Protein AF-A0A1T4KLQ3-F1 (afdb_monomer)

Mean predicted aligned error: 10.33 Å

Radius of gyration: 18.9 Å; Cα contacts (8 Å, |Δi|>4): 228; chains: 1; bounding box: 47×33×60 Å

Foldseek 3Di:
DPPDDDDDDDDPFAEDEDEFEPAVTFAVHDLCQQPLQVQLPDHPVVLLVQLVVQCVVVVHDSLVSSVVSSQVSCVPRHAPFLVVLLVSLLRTDTPPPSQVVVVVVQVVVVVVRYHYAYEYEYQDDPSSPVNPPHPPRYHYDHCCVQFVQPFPDDPRGGDDTDTDGHDDPVVVVVPPPPD

pLDDT: mean 75.33, std 20.12, range [30.67, 96.38]

Secondary structure (DSSP, 8-state):
----------SSS-EEEEEE--TTTTSSS-GGGTTHHHHTT--HHHHHHHHHHHHHHTT--HHHHHHHHHHHHHTTTS--SHHHHHHHHTTPPPPTTHHHHHHHHHHHHHTTT-EEEEEEEESS-HHHHTTS---TT-EEEEHHHHEEEEEEEETTEEEEEEEEE-S-HHHHTTTS---

Organism: NCBI:txid225004

Nearest PDB structures (foldseek):
  4o8k-assembly1_A  TM=2.950E-01  e=1.118E+00  Burkholderia thailandensis E264
  3hdc-assembly1_A-2  TM=3.014E-01  e=3.429E+00  Geobacter metallireducens GS-15
  4oxk-assembly1_B  TM=1.952E-01  e=3.210E+00  Mycobacterium tuberculosis

Solvent-accessible surface area (backbone atoms only — not comparable to full-atom values): 10559 Å² total; per-residue (Å²): 133,86,80,82,76,86,82,83,79,92,58,102,46,59,74,47,80,47,79,35,57,41,63,65,66,45,18,77,50,52,73,54,66,55,52,54,41,53,61,49,74,37,56,64,64,64,48,50,52,53,20,50,47,52,8,65,81,64,79,42,57,60,66,59,25,38,55,49,43,55,55,61,52,16,63,99,64,43,79,75,37,70,65,50,38,26,61,44,17,60,62,59,62,61,42,92,65,53,81,56,42,63,58,55,51,40,56,58,28,51,81,69,59,35,44,70,44,49,32,40,51,32,77,53,60,55,48,29,62,69,47,48,92,63,65,97,74,57,50,74,46,29,44,51,71,36,30,42,65,51,54,48,63,58,97,79,38,69,75,46,78,43,82,42,80,55,86,57,78,73,58,57,79,68,62,64,80,90,123

Structure (mmCIF, N/CA/C/O backbone):
data_AF-A0A1T4KLQ3-F1
#
_entry.id   AF-A0A1T4KLQ3-F1
#
loop_
_atom_site.group_PDB
_atom_site.id
_atom_site.type_symbol
_atom_site.label_atom_id
_atom_site.label_alt_id
_atom_site.label_comp_id
_atom_site.label_asym_id
_atom_site.label_entity_id
_atom_site.label_seq_id
_atom_site.pdbx_PDB_ins_code
_atom_site.Cartn_x
_atom_site.Cartn_y
_atom_site.Cartn_z
_atom_site.occupancy
_atom_site.B_iso_or_equiv
_atom_site.auth_seq_id
_atom_site.auth_comp_id
_atom_site.auth_asym_id
_atom_site.auth_atom_id
_atom_site.pdbx_PDB_model_num
ATOM 1 N N . MET A 1 1 ? 11.813 -5.742 36.874 1.00 45.12 1 MET A N 1
ATOM 2 C CA . MET A 1 1 ? 11.607 -4.277 36.803 1.00 45.12 1 MET A CA 1
ATOM 3 C C . MET A 1 1 ? 10.288 -4.008 36.093 1.00 45.12 1 MET A C 1
ATOM 5 O O . MET A 1 1 ? 10.202 -4.263 34.899 1.00 45.12 1 MET A O 1
ATOM 9 N N . ASN A 1 2 ? 9.263 -3.543 36.813 1.00 55.28 2 ASN A N 1
ATOM 10 C CA . ASN A 1 2 ? 8.016 -3.085 36.197 1.00 55.28 2 ASN A CA 1
ATOM 11 C C . ASN A 1 2 ? 8.293 -1.750 35.507 1.00 55.28 2 ASN A C 1
ATOM 13 O O . ASN A 1 2 ? 8.446 -0.732 36.177 1.00 55.28 2 ASN A O 1
ATOM 17 N N . LYS A 1 3 ? 8.398 -1.749 34.174 1.00 63.69 3 LYS A N 1
ATOM 18 C CA . LYS A 1 3 ? 8.378 -0.498 33.413 1.00 63.69 3 LYS A CA 1
ATOM 19 C C . LYS A 1 3 ? 7.004 0.136 33.625 1.00 63.69 3 LYS A C 1
ATOM 21 O O . LYS A 1 3 ? 5.997 -0.394 33.167 1.00 63.69 3 LYS A O 1
ATOM 26 N N . GLN A 1 4 ? 6.968 1.233 34.371 1.00 65.19 4 GLN A N 1
ATOM 27 C CA . GLN A 1 4 ? 5.769 2.041 34.545 1.00 65.19 4 GLN A CA 1
ATOM 28 C C . GLN A 1 4 ? 5.555 2.807 33.235 1.00 65.19 4 GLN A C 1
ATOM 30 O O . GLN A 1 4 ? 6.378 3.637 32.853 1.00 65.19 4 GLN A O 1
ATOM 35 N N . TYR A 1 5 ? 4.505 2.459 32.494 1.00 76.62 5 TYR A N 1
ATOM 36 C CA . TYR A 1 5 ? 4.150 3.152 31.259 1.00 76.62 5 TYR A CA 1
ATOM 37 C C . TYR A 1 5 ? 3.232 4.325 31.596 1.00 76.62 5 TYR A C 1
ATOM 39 O O . TYR A 1 5 ? 2.145 4.122 32.136 1.00 76.62 5 TYR A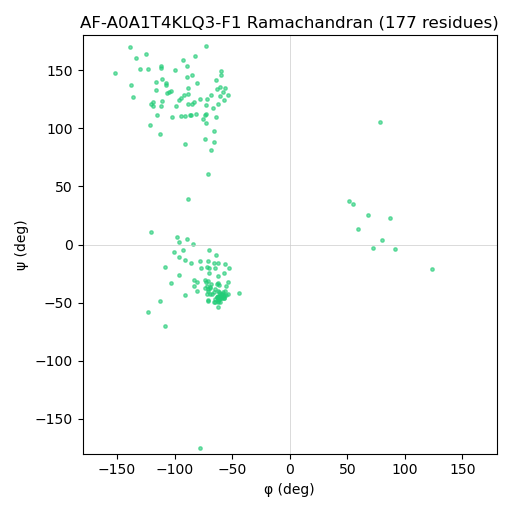 O 1
ATOM 47 N N . GLU A 1 6 ? 3.648 5.542 31.253 1.00 77.88 6 GLU A N 1
ATOM 48 C CA . GLU A 1 6 ? 2.766 6.707 31.271 1.00 77.88 6 GLU A CA 1
ATOM 49 C C . GLU A 1 6 ? 1.785 6.595 30.095 1.00 77.88 6 GLU A C 1
ATOM 51 O O . GLU A 1 6 ? 2.181 6.629 28.925 1.00 77.88 6 GLU A O 1
ATOM 56 N N . ARG A 1 7 ? 0.497 6.396 30.393 1.00 71.19 7 ARG A N 1
ATOM 57 C CA . ARG A 1 7 ? -0.542 6.317 29.363 1.00 71.19 7 ARG A CA 1
ATOM 58 C C . ARG A 1 7 ? -1.010 7.717 28.996 1.00 71.19 7 ARG A C 1
ATOM 60 O O . ARG A 1 7 ? -1.522 8.440 29.842 1.00 71.19 7 ARG A O 1
ATOM 67 N N . LYS A 1 8 ? -0.872 8.071 27.721 1.00 71.69 8 LYS A N 1
ATOM 68 C CA . LYS A 1 8 ? -1.456 9.294 27.163 1.00 71.69 8 LYS A CA 1
ATOM 69 C C . LYS A 1 8 ? -2.906 9.043 26.759 1.00 71.69 8 LYS A C 1
ATOM 71 O O . LYS A 1 8 ? -3.236 7.949 26.302 1.00 71.69 8 LYS A O 1
ATOM 76 N N . VAL A 1 9 ? -3.745 10.061 26.915 1.00 70.06 9 VAL A N 1
ATOM 77 C CA . VAL A 1 9 ? -5.160 10.041 26.531 1.00 70.06 9 VAL A CA 1
ATOM 78 C C . VAL A 1 9 ? -5.331 10.983 25.344 1.00 70.06 9 VAL A C 1
ATOM 80 O O . VAL A 1 9 ? -4.924 12.138 25.429 1.00 70.06 9 VAL A O 1
ATOM 83 N N . LYS A 1 10 ? -5.865 10.470 24.230 1.00 70.38 10 LYS A N 1
ATOM 84 C CA . LYS A 1 10 ? -6.177 11.268 23.033 1.00 70.38 10 LYS A CA 1
ATOM 85 C C . LYS A 1 10 ? -7.608 11.805 23.087 1.00 70.38 10 LYS A C 1
ATOM 87 O O . LYS A 1 10 ? -7.828 12.970 22.807 1.00 70.38 10 LYS A O 1
ATOM 92 N N . GLU A 1 11 ? -8.546 10.952 23.493 1.00 79.31 11 GLU A N 1
ATOM 93 C CA . GLU A 1 11 ? -9.984 11.218 23.506 1.00 79.31 11 GLU A CA 1
ATOM 94 C C . GLU A 1 11 ? -10.640 10.675 24.777 1.00 79.31 11 GLU A C 1
ATOM 96 O O . GLU A 1 11 ? -10.057 9.869 25.505 1.00 79.31 11 GLU A O 1
ATOM 101 N N . ASN A 1 12 ? -11.903 11.044 25.000 1.00 85.69 12 ASN A N 1
ATOM 102 C CA . ASN A 1 12 ? -12.710 10.560 26.129 1.00 85.69 12 ASN A CA 1
ATOM 103 C C . ASN A 1 12 ? -13.110 9.072 26.025 1.00 85.69 12 ASN A C 1
ATOM 105 O O . ASN A 1 12 ? -13.736 8.536 26.939 1.00 85.69 12 ASN A O 1
ATOM 109 N N . LYS A 1 13 ? -12.779 8.401 24.914 1.00 87.31 13 LYS A N 1
ATOM 110 C CA . LYS A 1 13 ? -13.030 6.975 24.668 1.00 87.31 13 LYS A CA 1
ATOM 111 C C . LYS A 1 13 ? -11.719 6.247 24.356 1.00 87.31 13 LYS A C 1
ATOM 113 O O . LYS A 1 13 ? -10.814 6.863 23.790 1.00 87.31 13 LYS A O 1
ATOM 118 N N . PRO A 1 14 ? -11.606 4.941 24.668 1.00 90.12 14 PRO A N 1
ATOM 119 C CA . PRO A 1 14 ? -10.465 4.142 24.239 1.00 90.12 14 PRO A CA 1
ATOM 120 C C . PRO A 1 14 ? -10.295 4.191 22.717 1.00 90.12 14 PRO A C 1
ATOM 122 O O . PRO A 1 14 ? -11.267 4.024 21.980 1.00 90.12 14 PRO A O 1
ATOM 125 N N . VAL A 1 15 ? -9.056 4.386 22.267 1.00 87.81 15 VAL A N 1
ATOM 126 C CA . VAL A 1 15 ? -8.681 4.378 20.849 1.00 87.81 15 VAL A CA 1
ATOM 127 C C . VAL A 1 15 ? -7.921 3.092 20.548 1.00 87.81 15 VAL A C 1
ATOM 129 O O . VAL A 1 15 ? -6.980 2.742 21.267 1.00 87.81 15 VAL A O 1
ATOM 132 N N . VAL A 1 16 ? -8.318 2.394 19.489 1.00 88.62 16 VAL A N 1
ATOM 133 C CA . VAL A 1 16 ? -7.643 1.202 18.973 1.00 88.62 16 VAL A CA 1
ATOM 134 C C . VAL A 1 16 ? -7.187 1.482 17.547 1.00 88.62 16 VAL A C 1
ATOM 136 O O . VAL A 1 16 ? -7.997 1.737 16.660 1.00 88.62 16 VAL A O 1
ATOM 139 N N . ALA A 1 17 ? -5.875 1.415 17.338 1.00 87.31 17 ALA A N 1
ATOM 140 C CA . ALA A 1 17 ? -5.267 1.479 16.019 1.00 87.31 17 ALA A CA 1
ATOM 141 C C . ALA A 1 17 ? -5.177 0.070 15.421 1.00 87.31 17 ALA A C 1
ATOM 143 O O . ALA A 1 17 ? -4.657 -0.842 16.071 1.00 87.31 17 ALA A O 1
ATOM 144 N N . ILE A 1 18 ? -5.645 -0.101 14.186 1.00 86.88 18 ILE A N 1
ATOM 145 C CA . ILE A 1 18 ? -5.435 -1.315 13.397 1.00 86.88 18 ILE A CA 1
ATOM 146 C C . ILE A 1 18 ? -4.512 -0.972 12.234 1.00 86.88 18 ILE A C 1
ATOM 148 O O . ILE A 1 18 ? -4.837 -0.126 11.401 1.00 86.88 18 ILE A O 1
ATOM 152 N N . CYS A 1 19 ? -3.364 -1.639 12.195 1.00 86.62 19 CYS A N 1
ATOM 153 C CA . CYS A 1 19 ? -2.348 -1.443 11.173 1.00 86.62 19 CYS A CA 1
ATOM 154 C C . CYS A 1 19 ? -2.371 -2.608 10.180 1.00 86.62 19 CYS A C 1
ATOM 156 O O . CYS A 1 19 ? -2.348 -3.766 10.596 1.00 86.62 19 CYS A O 1
ATOM 158 N N . TYR A 1 20 ? -2.383 -2.290 8.890 1.00 87.25 20 TYR A N 1
ATOM 159 C CA . TYR A 1 20 ? -2.416 -3.237 7.781 1.00 87.25 20 TYR A CA 1
ATOM 160 C C . TYR A 1 20 ? -1.142 -3.111 6.957 1.00 87.25 20 TYR A C 1
ATOM 162 O O . TYR A 1 20 ? -0.707 -1.996 6.682 1.00 87.25 20 TYR A O 1
ATOM 170 N N . ASP A 1 21 ? -0.591 -4.235 6.517 1.00 88.69 21 ASP A N 1
ATOM 171 C CA . ASP A 1 21 ? 0.226 -4.237 5.304 1.00 88.69 21 ASP A CA 1
ATOM 172 C C . ASP A 1 21 ? -0.683 -4.064 4.069 1.00 88.69 21 ASP A C 1
ATOM 174 O O . ASP A 1 21 ? -1.912 -4.071 4.190 1.00 88.69 21 ASP A O 1
ATOM 178 N N . PHE A 1 22 ? -0.104 -3.857 2.889 1.00 87.00 22 PHE A N 1
ATOM 179 C CA . PHE A 1 22 ? -0.847 -3.612 1.659 1.00 87.00 22 PHE A CA 1
ATOM 180 C C . PHE A 1 22 ? -0.791 -4.796 0.694 1.00 87.00 22 PHE A C 1
ATOM 182 O O . PHE A 1 22 ? -1.798 -5.490 0.521 1.00 87.00 22 PHE A O 1
ATOM 189 N N . ASP A 1 23 ? 0.378 -5.038 0.102 1.00 87.94 23 ASP A N 1
ATOM 190 C CA . ASP A 1 23 ? 0.565 -6.096 -0.887 1.00 87.94 23 ASP A CA 1
ATOM 191 C C . ASP A 1 23 ? 0.306 -7.463 -0.243 1.00 87.94 23 ASP A C 1
ATOM 193 O O . ASP A 1 23 ? 0.749 -7.732 0.874 1.00 87.94 23 ASP A O 1
ATOM 197 N N . LYS A 1 24 ? -0.471 -8.322 -0.914 1.00 89.06 24 LYS A N 1
ATOM 198 C CA . LYS A 1 24 ? -0.852 -9.663 -0.416 1.00 89.06 24 LYS A CA 1
ATOM 199 C C . LYS A 1 24 ? -1.613 -9.654 0.923 1.00 89.06 24 LYS A C 1
ATOM 201 O O . LYS A 1 24 ? -1.797 -10.706 1.533 1.00 89.06 24 LYS A O 1
ATOM 206 N N . THR A 1 25 ? -2.092 -8.486 1.364 1.00 91.31 25 THR A N 1
ATOM 207 C CA . THR A 1 25 ? -2.901 -8.301 2.580 1.00 91.31 25 THR A CA 1
ATOM 208 C C . THR A 1 25 ? -4.237 -7.641 2.259 1.00 91.31 25 THR A C 1
ATOM 210 O O . THR A 1 25 ? -5.292 -8.203 2.545 1.00 91.31 25 THR A O 1
ATOM 213 N N . LEU A 1 26 ? -4.205 -6.450 1.658 1.00 90.94 26 LEU A N 1
ATOM 214 C CA . LEU A 1 26 ? -5.392 -5.749 1.160 1.00 90.94 26 LEU A CA 1
ATOM 215 C C . LEU A 1 26 ? -5.605 -6.006 -0.335 1.00 90.94 26 LEU A C 1
ATOM 217 O O . LEU A 1 26 ? -6.743 -5.969 -0.802 1.00 90.94 26 LEU A O 1
ATOM 221 N N . THR A 1 27 ? -4.533 -6.315 -1.064 1.00 90.19 27 THR A N 1
ATOM 222 C CA . THR A 1 27 ? -4.551 -6.709 -2.479 1.00 90.19 27 THR A CA 1
ATOM 223 C C . THR A 1 27 ? -4.151 -8.176 -2.639 1.00 90.19 27 THR A C 1
ATOM 225 O O . THR A 1 27 ? -3.386 -8.682 -1.819 1.00 90.19 27 THR A O 1
ATOM 228 N N . PRO A 1 28 ? -4.621 -8.872 -3.691 1.00 89.50 28 PRO A N 1
ATOM 229 C CA . PRO A 1 28 ? -4.201 -10.246 -3.969 1.00 89.50 28 PRO A CA 1
ATOM 230 C C . PRO A 1 28 ? -2.758 -10.343 -4.470 1.00 89.50 28 PRO A C 1
ATOM 232 O O . PRO A 1 28 ? -2.069 -11.316 -4.172 1.00 89.50 28 PRO A O 1
ATOM 235 N N . ASP A 1 29 ? -2.299 -9.313 -5.179 1.00 87.75 29 ASP A N 1
ATOM 236 C CA . ASP A 1 29 ? -1.001 -9.271 -5.842 1.00 87.75 29 ASP A CA 1
ATOM 237 C C . ASP A 1 29 ? -0.190 -8.054 -5.402 1.00 87.75 29 ASP A C 1
ATOM 239 O O . ASP A 1 29 ? -0.742 -7.071 -4.891 1.00 87.75 29 ASP A O 1
ATOM 243 N N . ASP A 1 30 ? 1.114 -8.100 -5.682 1.00 87.00 30 ASP A N 1
ATOM 244 C CA . ASP A 1 30 ? 1.994 -6.939 -5.561 1.00 87.00 30 ASP A CA 1
ATOM 245 C C . ASP A 1 30 ? 1.455 -5.802 -6.447 1.00 87.00 30 ASP A C 1
ATOM 247 O O . ASP A 1 30 ? 1.146 -6.014 -7.625 1.00 87.00 30 ASP A O 1
ATOM 251 N N . MET A 1 31 ? 1.338 -4.584 -5.917 1.00 84.50 31 MET A N 1
ATOM 252 C CA . MET A 1 31 ? 0.729 -3.452 -6.629 1.00 84.50 31 MET A CA 1
ATOM 253 C C . MET A 1 31 ? 1.362 -3.188 -8.005 1.00 84.50 31 MET A C 1
ATOM 255 O O . MET A 1 31 ? 0.686 -2.770 -8.943 1.00 84.50 31 MET A O 1
ATOM 259 N N . GLN A 1 32 ? 2.662 -3.458 -8.147 1.00 85.88 32 GLN A N 1
ATOM 260 C CA . GLN A 1 32 ? 3.434 -3.259 -9.373 1.00 85.88 32 GLN A CA 1
ATOM 261 C C . GLN A 1 32 ? 3.095 -4.313 -10.436 1.00 85.88 32 GLN A C 1
ATOM 263 O O . GLN A 1 32 ? 3.141 -4.017 -11.635 1.00 85.88 32 GLN A O 1
ATOM 268 N N . ALA A 1 33 ? 2.715 -5.521 -10.010 1.00 84.62 33 ALA A N 1
ATOM 269 C CA . ALA A 1 33 ? 2.305 -6.613 -10.889 1.00 84.62 33 ALA A CA 1
ATOM 270 C C . ALA A 1 33 ? 0.944 -6.357 -11.553 1.00 84.62 33 ALA A C 1
ATOM 272 O O . ALA A 1 33 ? 0.621 -6.994 -12.556 1.00 84.62 33 ALA A O 1
ATOM 273 N N . GLN A 1 34 ? 0.178 -5.381 -11.057 1.00 85.75 34 GLN A N 1
ATOM 274 C CA . GLN A 1 34 ? -1.146 -5.011 -11.563 1.00 85.75 34 GLN A CA 1
ATOM 275 C C . GLN A 1 34 ? -1.085 -3.968 -12.699 1.00 85.75 34 GLN A C 1
ATOM 277 O O . GLN A 1 34 ? -1.908 -3.056 -12.789 1.00 85.75 34 GLN A O 1
ATOM 282 N N . GLY A 1 35 ? -0.100 -4.097 -13.595 1.00 85.19 35 GLY A N 1
ATOM 283 C CA . GLY A 1 35 ? -0.045 -3.378 -14.872 1.00 85.19 35 GLY A CA 1
ATOM 284 C C . GLY A 1 35 ? 1.213 -2.546 -15.118 1.00 85.19 35 GLY A C 1
ATOM 285 O O . GLY A 1 35 ? 1.503 -2.251 -16.279 1.00 85.19 35 GLY A O 1
ATOM 286 N N . PHE A 1 36 ? 1.966 -2.162 -14.080 1.00 89.94 36 PHE A N 1
ATOM 287 C CA . PHE A 1 36 ? 3.217 -1.415 -14.273 1.00 89.94 36 PHE A CA 1
ATOM 288 C C . PHE A 1 36 ? 4.309 -2.311 -14.866 1.00 89.94 36 PHE A C 1
ATOM 290 O O . PHE A 1 36 ? 4.947 -1.942 -15.847 1.00 89.94 36 PHE A O 1
ATOM 297 N N . ILE A 1 37 ? 4.523 -3.502 -14.304 1.00 91.69 37 ILE A N 1
ATOM 298 C CA . ILE A 1 37 ? 5.586 -4.410 -14.769 1.00 91.69 37 ILE A CA 1
ATOM 299 C C . ILE A 1 37 ? 5.403 -4.761 -16.257 1.00 91.69 37 ILE A C 1
ATOM 301 O O . ILE A 1 37 ? 6.349 -4.733 -17.046 1.00 91.69 37 ILE A O 1
ATOM 305 N N . GLN A 1 38 ? 4.161 -4.999 -16.668 1.00 92.50 38 GLN A N 1
ATOM 306 C CA . GLN A 1 38 ? 3.828 -5.330 -18.048 1.00 92.50 38 GLN A CA 1
ATOM 307 C C . GLN A 1 38 ? 4.038 -4.138 -18.988 1.00 92.50 38 GLN A C 1
ATOM 309 O O . GLN A 1 38 ? 4.450 -4.327 -20.132 1.00 92.50 38 GLN A O 1
ATOM 314 N N . SER A 1 39 ? 3.807 -2.903 -18.526 1.00 89.88 39 SER A N 1
ATOM 315 C CA . SER A 1 39 ? 3.994 -1.712 -19.363 1.00 89.88 39 SER A CA 1
ATOM 316 C C . SER A 1 39 ? 5.463 -1.409 -19.664 1.00 89.88 39 SER A C 1
ATOM 318 O O . SER A 1 39 ? 5.756 -0.810 -20.698 1.00 89.88 39 SER A O 1
ATOM 320 N N . VAL A 1 40 ? 6.391 -1.868 -18.818 1.00 91.69 40 VAL A N 1
ATOM 321 C CA . VAL A 1 40 ? 7.841 -1.778 -19.068 1.00 91.69 40 VAL A CA 1
ATOM 322 C C . VAL A 1 40 ? 8.404 -2.984 -19.836 1.00 91.69 40 VAL A C 1
ATOM 324 O O . VAL A 1 40 ? 9.609 -3.041 -20.110 1.00 91.69 40 VAL A O 1
ATOM 327 N N . GLY A 1 41 ? 7.533 -3.907 -20.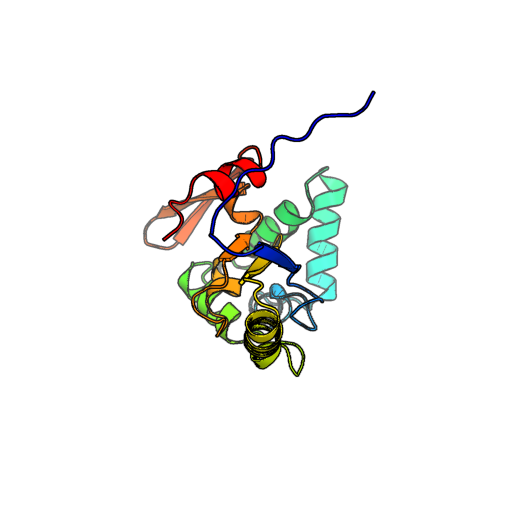261 1.00 91.12 41 GLY A N 1
ATOM 328 C CA . GLY A 1 41 ? 7.862 -5.029 -21.143 1.00 91.12 41 GLY A CA 1
ATOM 329 C C . GLY A 1 41 ? 8.369 -6.282 -20.431 1.00 91.12 41 GLY A C 1
ATOM 330 O O . GLY A 1 41 ? 9.068 -7.072 -21.060 1.00 91.12 41 GLY A O 1
ATOM 331 N N . TYR A 1 42 ? 8.045 -6.454 -19.149 1.00 93.75 42 TYR A N 1
ATOM 332 C CA . TYR A 1 42 ? 8.416 -7.632 -18.364 1.00 93.75 42 TYR A CA 1
ATOM 333 C C . TYR A 1 42 ? 7.187 -8.469 -17.999 1.00 93.75 42 TYR A C 1
ATOM 335 O O . TYR A 1 42 ? 6.074 -7.954 -17.862 1.00 93.75 42 TYR A O 1
ATOM 343 N N . ASP A 1 43 ? 7.400 -9.766 -17.793 1.00 94.81 43 ASP A N 1
ATOM 344 C CA . ASP A 1 43 ? 6.519 -10.563 -16.945 1.00 94.81 43 ASP A CA 1
ATOM 345 C C . ASP A 1 43 ? 6.899 -10.382 -15.466 1.00 94.81 43 ASP A C 1
ATOM 347 O O . ASP A 1 43 ? 7.983 -9.907 -15.124 1.00 94.81 43 ASP A O 1
ATOM 351 N N . VAL A 1 44 ? 5.979 -10.741 -14.572 1.00 91.88 44 VAL A N 1
ATOM 352 C CA . VAL A 1 44 ? 6.135 -10.492 -13.132 1.00 91.88 44 VAL A CA 1
ATOM 353 C C . VAL A 1 44 ? 7.352 -11.220 -12.562 1.00 91.88 44 VAL A C 1
ATOM 355 O O . VAL A 1 44 ? 8.090 -10.634 -11.773 1.00 91.88 44 VAL A O 1
ATOM 358 N N . ASN A 1 45 ? 7.601 -12.460 -12.985 1.00 94.56 45 ASN A N 1
ATOM 359 C CA . ASN A 1 45 ? 8.692 -13.256 -12.433 1.00 94.56 45 ASN A CA 1
ATOM 360 C C . ASN A 1 45 ? 10.047 -12.717 -12.891 1.00 94.56 45 ASN A C 1
ATOM 362 O O . ASN A 1 45 ? 10.908 -12.474 -12.048 1.00 94.56 45 ASN A O 1
ATOM 366 N N . SER A 1 46 ? 10.218 -12.447 -14.189 1.00 95.69 46 SER A N 1
ATOM 367 C CA . SER A 1 46 ? 11.492 -11.925 -14.707 1.00 95.69 46 SER A CA 1
ATOM 368 C C . SER A 1 46 ? 11.838 -10.548 -14.138 1.00 95.69 46 SER A C 1
ATOM 370 O O . SER A 1 46 ? 13.009 -10.256 -13.879 1.00 95.69 46 SER A O 1
ATOM 372 N N . PHE A 1 47 ? 10.832 -9.706 -13.877 1.00 95.88 47 PHE A N 1
ATOM 373 C CA . PHE A 1 47 ? 11.039 -8.428 -13.201 1.00 95.88 47 PHE A CA 1
ATOM 374 C C . PHE A 1 47 ? 11.579 -8.617 -11.776 1.00 95.88 47 PHE A C 1
ATOM 376 O O . PHE A 1 47 ? 12.570 -7.985 -11.397 1.00 95.88 47 PHE A O 1
ATOM 383 N N . TRP A 1 48 ? 10.953 -9.495 -10.985 1.00 94.69 48 TRP A N 1
ATOM 384 C CA . TRP A 1 48 ? 11.377 -9.746 -9.607 1.00 94.69 48 TRP A CA 1
ATOM 385 C C . TRP A 1 48 ? 12.716 -10.473 -9.525 1.00 94.69 48 TRP A C 1
ATOM 387 O O . TRP A 1 48 ? 13.522 -10.128 -8.667 1.00 94.69 48 TRP A O 1
ATOM 397 N N . GLU A 1 49 ? 13.006 -11.408 -10.430 1.00 96.38 49 GLU A N 1
ATOM 398 C CA . GLU A 1 49 ? 14.328 -12.036 -10.537 1.00 96.38 49 GLU A CA 1
ATOM 399 C C . GLU A 1 49 ? 15.418 -10.991 -10.790 1.00 96.38 49 GLU A C 1
ATOM 401 O O . GLU A 1 49 ? 16.434 -10.976 -10.094 1.00 96.38 49 GLU A O 1
ATOM 406 N N . LYS A 1 50 ? 15.183 -10.057 -11.720 1.00 95.38 50 LYS A N 1
ATOM 407 C CA . LYS A 1 50 ? 16.120 -8.963 -12.002 1.00 95.38 50 LYS A CA 1
ATOM 408 C C . LYS A 1 50 ? 16.329 -8.058 -10.789 1.00 95.38 50 LYS A C 1
ATOM 410 O O . LYS A 1 50 ? 17.469 -7.772 -10.426 1.00 95.38 50 LYS A O 1
ATOM 415 N N . SER A 1 51 ? 15.241 -7.615 -10.164 1.00 94.69 51 SER A N 1
ATOM 416 C CA . SER A 1 51 ? 15.285 -6.737 -8.992 1.00 94.69 51 SER A CA 1
ATOM 417 C C . SER A 1 51 ? 15.975 -7.401 -7.797 1.00 94.69 51 SER A C 1
ATOM 419 O O . SER A 1 51 ? 16.842 -6.805 -7.160 1.00 94.69 51 SER A O 1
ATOM 421 N N . ASN A 1 52 ? 15.612 -8.646 -7.490 1.00 94.56 52 ASN A N 1
ATOM 422 C CA . ASN A 1 52 ? 16.174 -9.381 -6.360 1.00 94.56 52 ASN A CA 1
ATOM 423 C C . ASN A 1 52 ? 17.639 -9.744 -6.611 1.00 94.56 52 ASN A C 1
ATOM 425 O O . ASN A 1 52 ? 18.454 -9.625 -5.700 1.00 94.56 52 ASN A O 1
ATOM 429 N N . GLY A 1 53 ? 17.990 -10.084 -7.854 1.00 95.56 53 GLY A N 1
ATOM 430 C CA . GLY A 1 53 ? 19.376 -10.245 -8.271 1.00 95.56 53 GLY A CA 1
ATOM 431 C C . GLY A 1 53 ? 20.170 -8.953 -8.078 1.00 95.56 53 GLY A C 1
ATOM 432 O O . GLY A 1 53 ? 21.250 -8.990 -7.497 1.00 95.56 53 GLY A O 1
ATOM 433 N N . LEU A 1 54 ? 19.634 -7.796 -8.478 1.00 92.31 54 LEU A N 1
ATOM 434 C CA . LEU A 1 54 ? 20.291 -6.509 -8.233 1.00 92.31 54 LEU A CA 1
ATOM 435 C C . LEU A 1 54 ? 20.543 -6.284 -6.734 1.00 92.31 5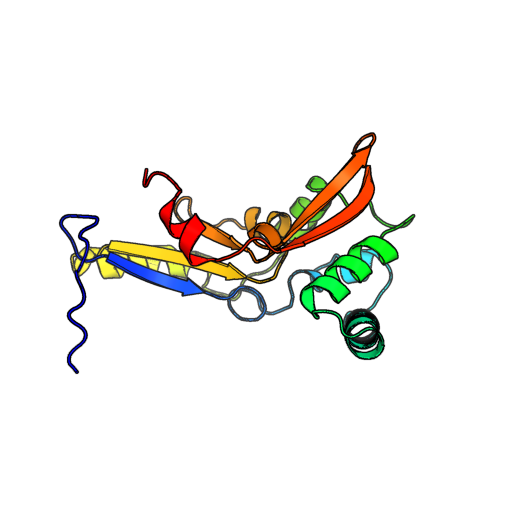4 LEU A C 1
ATOM 437 O O . LEU A 1 54 ? 21.642 -5.866 -6.370 1.00 92.31 54 LEU A O 1
ATOM 441 N N . ALA A 1 55 ? 19.559 -6.599 -5.887 1.00 91.25 55 ALA A N 1
ATOM 442 C CA . ALA A 1 55 ? 19.686 -6.479 -4.439 1.00 91.25 55 ALA A CA 1
ATOM 443 C C . ALA A 1 55 ? 20.805 -7.362 -3.877 1.00 91.25 55 ALA A C 1
ATOM 445 O O . ALA A 1 55 ? 21.666 -6.874 -3.149 1.00 91.25 55 ALA A O 1
ATOM 446 N N . GLU A 1 56 ? 20.820 -8.639 -4.256 1.00 94.06 56 GLU A N 1
ATOM 447 C CA . GLU A 1 56 ? 21.787 -9.626 -3.773 1.00 94.06 56 GLU A CA 1
ATOM 448 C C . GLU A 1 56 ? 23.220 -9.299 -4.210 1.00 94.06 56 GLU A C 1
ATOM 450 O O . GLU A 1 56 ? 24.122 -9.243 -3.378 1.00 94.06 56 GLU A O 1
ATOM 455 N N . HIS A 1 57 ? 23.434 -9.016 -5.498 1.00 94.25 57 HIS A N 1
ATOM 456 C CA . HIS A 1 57 ? 24.777 -8.796 -6.048 1.00 94.25 57 HIS A CA 1
ATOM 457 C C . HIS A 1 57 ? 25.424 -7.488 -5.573 1.00 94.25 57 HIS A C 1
ATOM 459 O O . HIS A 1 57 ? 26.640 -7.339 -5.679 1.00 94.25 57 HIS A O 1
ATOM 465 N N . ASN A 1 58 ? 24.622 -6.532 -5.095 1.00 89.44 58 ASN A N 1
ATOM 466 C CA . ASN A 1 58 ? 25.083 -5.193 -4.717 1.00 89.44 58 ASN A CA 1
ATOM 467 C C . ASN A 1 58 ? 24.811 -4.858 -3.243 1.00 89.44 58 ASN A C 1
ATOM 469 O O . ASN A 1 58 ? 24.938 -3.696 -2.862 1.00 89.44 58 ASN A O 1
ATOM 473 N N . GLU A 1 59 ? 24.410 -5.843 -2.432 1.00 88.88 59 GLU A N 1
ATOM 474 C CA . GLU A 1 59 ? 24.069 -5.667 -1.011 1.00 88.88 59 GLU A CA 1
ATOM 475 C C . GLU A 1 59 ? 23.047 -4.533 -0.770 1.00 88.88 59 GLU A C 1
ATOM 477 O O . GLU A 1 59 ? 23.130 -3.773 0.198 1.00 88.88 59 GLU A O 1
ATOM 482 N N . MET A 1 60 ? 22.073 -4.387 -1.676 1.00 83.00 60 MET A N 1
ATOM 483 C CA . MET A 1 60 ? 21.044 -3.347 -1.581 1.00 83.00 60 MET A CA 1
ATOM 484 C C . MET A 1 60 ? 19.830 -3.834 -0.787 1.00 83.00 60 MET A C 1
ATOM 486 O O . MET A 1 60 ? 19.479 -5.012 -0.794 1.00 83.00 60 MET A O 1
ATOM 490 N N . ASP A 1 61 ? 19.114 -2.892 -0.170 1.00 87.81 61 ASP A N 1
ATOM 491 C CA . ASP A 1 61 ? 17.763 -3.153 0.326 1.00 87.81 61 ASP A CA 1
ATOM 492 C C . ASP A 1 61 ? 16.839 -3.546 -0.840 1.00 87.81 61 ASP A C 1
ATOM 494 O O . ASP A 1 61 ? 16.840 -2.906 -1.896 1.00 87.81 61 ASP A O 1
ATOM 498 N N . GLN A 1 62 ? 16.028 -4.586 -0.642 1.00 84.56 62 GLN A N 1
ATOM 499 C CA . GLN A 1 62 ? 15.153 -5.119 -1.688 1.00 84.56 62 GLN A CA 1
ATOM 500 C C . GLN A 1 62 ? 14.109 -4.101 -2.163 1.00 84.56 62 GLN A C 1
ATOM 502 O O . GLN A 1 62 ? 13.786 -4.078 -3.353 1.00 84.56 62 GLN A O 1
ATOM 507 N N . ASN A 1 63 ? 13.615 -3.220 -1.280 1.00 82.19 63 ASN A N 1
ATOM 508 C CA . ASN A 1 63 ? 12.668 -2.184 -1.688 1.00 82.19 63 ASN A CA 1
ATOM 509 C C . ASN A 1 63 ? 13.338 -1.161 -2.606 1.00 82.19 63 ASN A C 1
ATOM 511 O O . ASN A 1 63 ? 12.787 -0.764 -3.632 1.00 82.19 63 ASN A O 1
ATOM 515 N N . LEU A 1 64 ? 14.563 -0.766 -2.263 1.00 82.94 64 LEU A N 1
ATOM 516 C CA . LEU A 1 64 ? 15.350 0.153 -3.081 1.00 82.94 64 LEU A CA 1
ATOM 517 C C . LEU A 1 64 ? 15.728 -0.446 -4.433 1.00 82.94 64 LEU A C 1
ATOM 519 O O . LEU A 1 64 ? 15.667 0.252 -5.447 1.00 82.94 64 LEU A O 1
ATOM 523 N N . ALA A 1 65 ? 16.092 -1.726 -4.453 1.00 87.75 65 ALA A N 1
ATOM 524 C CA . ALA A 1 65 ? 16.441 -2.430 -5.677 1.00 87.75 65 ALA A CA 1
ATOM 525 C C . ALA A 1 65 ? 15.259 -2.490 -6.654 1.00 87.75 65 ALA A C 1
ATOM 527 O O . ALA A 1 65 ? 15.434 -2.176 -7.837 1.00 87.75 65 ALA A O 1
ATOM 528 N N . TYR A 1 66 ? 14.042 -2.789 -6.181 1.00 88.25 66 TYR A N 1
ATOM 529 C CA . TYR A 1 66 ? 12.888 -2.813 -7.084 1.00 88.25 66 TYR A CA 1
ATOM 530 C C . TYR A 1 66 ? 12.502 -1.409 -7.542 1.00 88.25 66 TYR A C 1
ATOM 532 O O . TYR A 1 66 ? 12.202 -1.229 -8.720 1.00 88.25 66 TYR A O 1
ATOM 540 N N . MET A 1 67 ? 12.545 -0.396 -6.667 1.00 85.94 67 MET A N 1
ATOM 541 C CA . MET A 1 67 ? 12.229 0.987 -7.051 1.00 85.94 67 MET A CA 1
ATOM 542 C C . MET A 1 67 ? 13.210 1.512 -8.103 1.00 85.94 67 MET A C 1
ATOM 544 O O . MET A 1 67 ? 12.804 2.177 -9.059 1.00 85.94 67 MET A O 1
ATOM 548 N N . TYR A 1 68 ? 14.495 1.184 -7.955 1.00 87.44 68 TYR A N 1
ATOM 549 C CA . TYR A 1 68 ? 15.512 1.475 -8.960 1.00 87.44 68 TYR A CA 1
ATOM 550 C C . TYR A 1 68 ? 15.233 0.738 -10.273 1.00 87.44 68 TYR A C 1
ATOM 552 O O . TYR A 1 68 ? 15.265 1.353 -11.338 1.00 87.44 68 TYR A O 1
ATOM 560 N N . THR A 1 69 ? 14.891 -0.550 -10.202 1.00 92.06 69 THR A N 1
ATOM 561 C CA . THR A 1 69 ? 14.544 -1.358 -11.380 1.00 92.06 69 THR A CA 1
ATOM 562 C C . THR A 1 69 ? 13.327 -0.778 -12.106 1.00 92.06 69 THR A C 1
ATOM 564 O O . THR A 1 69 ? 13.367 -0.609 -13.319 1.00 92.06 69 THR A O 1
ATOM 567 N N . MET A 1 70 ? 12.273 -0.374 -11.387 1.00 90.31 70 MET A N 1
ATOM 568 C CA . MET A 1 70 ? 11.104 0.297 -11.973 1.00 90.31 70 MET A CA 1
ATOM 569 C C . MET A 1 70 ? 11.498 1.570 -12.728 1.00 90.31 70 MET A C 1
ATOM 571 O O . MET A 1 70 ? 11.038 1.786 -13.849 1.00 90.31 70 MET A O 1
ATOM 575 N N . LEU A 1 71 ? 12.346 2.406 -12.121 1.00 88.31 71 LEU A N 1
ATOM 576 C CA . LEU A 1 71 ? 12.814 3.641 -12.739 1.00 88.31 71 LEU A CA 1
ATOM 577 C C . LEU A 1 71 ? 13.610 3.348 -14.013 1.00 88.31 71 LEU A C 1
ATOM 579 O O . LEU A 1 71 ? 13.257 3.858 -15.073 1.00 88.31 71 LEU A O 1
ATOM 583 N N . HIS A 1 72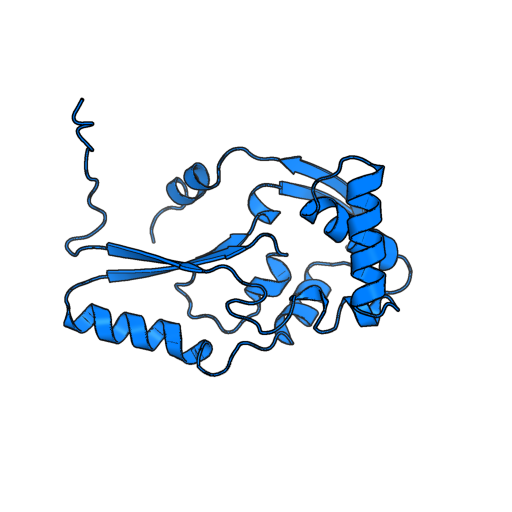 ? 14.633 2.503 -13.918 1.00 90.62 72 HIS A N 1
ATOM 584 C CA . HIS A 1 72 ? 15.523 2.208 -15.035 1.00 90.62 72 HIS A CA 1
ATOM 585 C C . HIS A 1 72 ? 14.785 1.534 -16.199 1.00 90.62 72 HIS A C 1
ATOM 587 O O . HIS A 1 72 ? 14.907 1.962 -17.343 1.00 90.62 72 HIS A O 1
ATOM 593 N N . GLU A 1 73 ? 13.935 0.541 -15.921 1.00 92.88 73 GLU A N 1
ATOM 594 C CA . GLU A 1 73 ? 13.214 -0.183 -16.975 1.00 92.88 73 GLU A CA 1
ATOM 595 C C . GLU A 1 73 ? 12.112 0.638 -1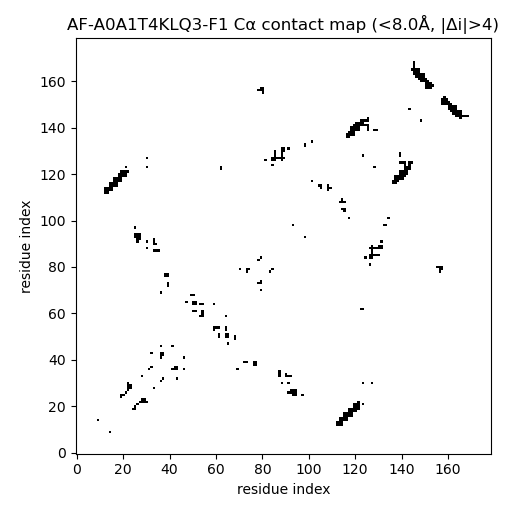7.646 1.00 92.88 73 GLU A C 1
ATOM 597 O O . GLU A 1 73 ? 11.694 0.303 -18.758 1.00 92.88 73 GLU A O 1
ATOM 602 N N . SER A 1 74 ? 11.650 1.708 -16.996 1.00 91.00 74 SER A N 1
ATOM 603 C CA . SER A 1 74 ? 10.684 2.639 -17.580 1.00 91.00 74 SER A CA 1
ATOM 604 C C . SER A 1 74 ? 11.301 3.602 -18.597 1.00 91.00 74 SER A C 1
ATOM 606 O O . SER A 1 74 ? 10.571 4.144 -19.433 1.00 91.00 74 SER A O 1
ATOM 608 N N . GLU A 1 75 ? 12.623 3.806 -18.575 1.00 89.75 75 GLU A N 1
ATOM 609 C CA . GLU A 1 75 ? 13.299 4.777 -19.437 1.00 89.75 75 GLU A CA 1
ATOM 610 C C . GLU A 1 75 ? 13.026 4.500 -20.923 1.00 89.75 75 GLU A C 1
ATOM 612 O O . GLU A 1 75 ? 13.228 3.402 -21.437 1.00 89.75 75 GLU A O 1
ATOM 617 N N . GLY A 1 76 ? 12.508 5.512 -21.626 1.00 87.50 76 GLY A N 1
ATOM 618 C CA . GLY A 1 76 ? 12.159 5.411 -23.047 1.00 87.50 76 GLY A CA 1
ATOM 619 C C . GLY A 1 76 ? 10.917 4.566 -23.367 1.00 87.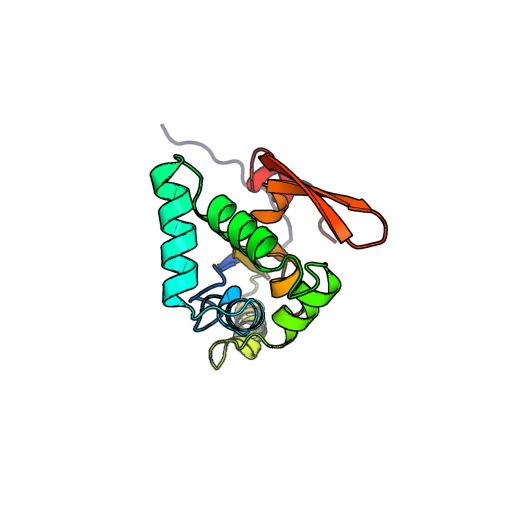50 76 GLY A C 1
ATOM 620 O O . GLY A 1 76 ? 10.526 4.523 -24.531 1.00 87.50 76 GLY A O 1
ATOM 621 N N . LYS A 1 77 ? 10.273 3.940 -22.372 1.00 88.75 77 LYS A N 1
ATOM 622 C CA . LYS A 1 77 ? 9.079 3.094 -22.557 1.00 88.75 77 LYS A CA 1
ATOM 623 C C . LYS A 1 77 ? 7.827 3.695 -21.929 1.00 88.75 77 LYS A C 1
ATOM 625 O O . LYS A 1 77 ? 6.782 3.772 -22.568 1.00 88.75 77 LYS A O 1
ATOM 630 N N . VAL A 1 78 ? 7.931 4.129 -20.674 1.00 86.94 78 VAL A N 1
ATOM 631 C CA . VAL A 1 78 ? 6.805 4.609 -19.868 1.00 86.94 78 VAL A CA 1
ATOM 632 C C . VAL A 1 78 ? 7.238 5.849 -19.103 1.00 86.94 78 VAL A C 1
ATOM 634 O O . VAL A 1 78 ? 8.322 5.905 -18.532 1.00 86.94 78 VAL A O 1
ATOM 637 N N . LEU A 1 79 ? 6.377 6.864 -19.053 1.00 84.00 79 LEU A N 1
ATOM 638 C CA . LEU A 1 79 ? 6.633 8.021 -18.203 1.00 84.00 79 LEU A CA 1
ATOM 639 C C . LEU A 1 79 ? 6.571 7.601 -16.733 1.00 84.00 79 LEU A C 1
ATOM 641 O O . LEU A 1 79 ? 5.511 7.212 -16.248 1.00 84.00 79 LEU A O 1
ATOM 645 N N . PHE A 1 80 ? 7.678 7.734 -16.007 1.00 81.12 80 PHE A N 1
ATOM 646 C CA . PHE A 1 80 ? 7.736 7.491 -14.567 1.00 81.12 80 PHE A CA 1
ATOM 647 C C . PHE A 1 80 ? 7.451 8.789 -13.808 1.00 81.12 80 PHE A C 1
ATOM 649 O O . PHE A 1 80 ? 8.352 9.567 -13.511 1.00 81.12 80 PHE A O 1
ATOM 656 N N . THR A 1 81 ? 6.174 9.082 -13.559 1.00 83.25 81 THR A N 1
ATOM 657 C CA . THR A 1 81 ? 5.707 10.340 -12.958 1.00 83.25 81 THR A CA 1
ATOM 658 C C . THR A 1 81 ? 4.691 10.052 -11.860 1.00 83.25 81 THR A C 1
ATOM 660 O O . THR A 1 81 ? 4.037 9.014 -11.866 1.00 83.25 81 THR A O 1
ATOM 663 N N . LYS A 1 82 ? 4.459 11.005 -10.949 1.00 80.94 82 LYS A N 1
ATOM 664 C CA . LYS A 1 82 ? 3.388 10.862 -9.942 1.00 80.94 82 LYS A CA 1
ATOM 665 C C . LYS A 1 82 ? 2.021 10.596 -10.568 1.00 80.94 82 LYS A C 1
ATOM 667 O O . LYS A 1 82 ? 1.219 9.869 -10.001 1.00 80.94 82 LYS A O 1
ATOM 672 N N . LYS A 1 83 ? 1.750 11.199 -11.731 1.00 85.25 83 LYS A N 1
ATOM 673 C CA . LYS A 1 83 ? 0.496 10.988 -12.455 1.00 85.25 83 LYS A CA 1
ATOM 674 C C . LYS A 1 83 ? 0.379 9.548 -12.950 1.00 85.25 83 LYS A C 1
ATOM 676 O O . LYS A 1 83 ? -0.626 8.920 -12.665 1.00 85.25 83 LYS A O 1
ATOM 681 N N . SER A 1 84 ? 1.402 9.019 -13.615 1.00 84.50 84 SER A N 1
ATOM 682 C CA . SER A 1 84 ? 1.346 7.640 -14.107 1.00 84.50 84 SER A CA 1
ATOM 683 C C . SER A 1 84 ? 1.269 6.622 -12.972 1.00 84.50 84 SER A C 1
ATOM 685 O O . SER A 1 84 ? 0.501 5.674 -13.075 1.00 84.50 84 SER A O 1
ATOM 687 N N . LEU A 1 85 ? 1.981 6.839 -11.861 1.00 84.75 85 LEU A N 1
ATOM 688 C CA . LEU A 1 85 ? 1.861 5.989 -10.671 1.00 84.75 85 LEU A CA 1
ATOM 689 C C . LEU A 1 85 ? 0.436 5.991 -10.101 1.00 84.75 85 LEU A C 1
ATOM 691 O O . LEU A 1 85 ? -0.087 4.925 -9.796 1.00 84.75 85 LEU A O 1
ATOM 695 N N . ARG A 1 86 ? -0.223 7.153 -10.034 1.00 84.94 86 ARG A N 1
ATOM 696 C CA . ARG A 1 86 ? -1.647 7.244 -9.672 1.00 84.94 86 ARG A CA 1
ATOM 697 C C . ARG A 1 86 ? -2.546 6.497 -10.657 1.00 84.94 86 ARG A C 1
ATOM 699 O O . ARG A 1 86 ? -3.405 5.723 -10.248 1.00 84.94 86 ARG A O 1
ATOM 706 N N . ASP A 1 87 ? -2.306 6.662 -11.955 1.00 88.00 87 ASP A N 1
ATOM 707 C CA . ASP A 1 87 ? -3.083 5.979 -12.993 1.00 88.00 87 ASP A CA 1
ATOM 708 C C . ASP A 1 87 ? -2.959 4.445 -12.877 1.00 88.00 87 ASP A C 1
ATOM 710 O O . ASP A 1 87 ? -3.936 3.733 -13.116 1.00 88.00 87 ASP A O 1
ATOM 714 N N . TYR A 1 88 ? -1.794 3.916 -12.480 1.00 87.69 88 TYR A N 1
ATOM 715 C CA . TYR A 1 88 ? -1.637 2.495 -12.135 1.00 87.69 88 TYR A CA 1
ATOM 716 C C . TYR A 1 88 ? -2.318 2.141 -10.810 1.00 87.69 88 TYR A C 1
ATOM 718 O O . TYR A 1 88 ? -3.019 1.135 -10.750 1.00 87.69 88 TYR A O 1
ATOM 726 N N . GLY A 1 89 ? -2.180 2.988 -9.788 1.00 85.25 89 GLY A N 1
ATOM 727 C CA . GLY A 1 89 ? -2.849 2.838 -8.495 1.00 85.25 89 GLY A CA 1
ATOM 728 C C . GLY A 1 89 ? -4.364 2.675 -8.609 1.00 85.25 89 GLY A C 1
ATOM 729 O O . GLY A 1 89 ? -4.942 1.780 -8.001 1.00 85.25 89 GLY A O 1
ATOM 730 N N . SER A 1 90 ? -5.001 3.460 -9.481 1.00 85.50 90 SER A N 1
ATOM 731 C CA . SER A 1 90 ? -6.453 3.412 -9.718 1.00 85.50 90 SER A CA 1
ATOM 732 C C . SER A 1 90 ? -6.974 2.074 -10.268 1.00 85.50 90 SER A C 1
ATOM 734 O O . SER A 1 90 ? -8.179 1.827 -10.247 1.00 85.50 90 SER A O 1
ATOM 736 N N . LYS A 1 91 ? -6.084 1.215 -10.783 1.00 85.50 91 LYS A N 1
ATOM 737 C CA . LYS A 1 91 ? -6.422 -0.089 -11.375 1.00 85.50 91 LYS A CA 1
ATOM 738 C C . LYS A 1 91 ? -6.262 -1.244 -10.388 1.00 85.50 91 LYS A C 1
ATOM 740 O O . LYS A 1 91 ? -6.698 -2.354 -10.701 1.00 85.50 91 LYS A O 1
ATOM 745 N N . ILE A 1 92 ? -5.645 -0.984 -9.233 1.00 88.12 92 ILE A N 1
ATOM 746 C CA . ILE A 1 92 ? -5.366 -1.992 -8.214 1.00 88.12 92 ILE A CA 1
ATOM 747 C C . ILE A 1 92 ? -6.677 -2.601 -7.724 1.00 88.12 92 ILE A C 1
ATOM 749 O O . ILE A 1 92 ? -7.597 -1.898 -7.308 1.00 88.12 92 ILE A O 1
ATOM 753 N N . GLN A 1 93 ? -6.735 -3.927 -7.757 1.00 90.00 93 GLN A N 1
ATOM 754 C CA . GLN A 1 93 ? -7.827 -4.707 -7.203 1.00 90.00 93 GLN A CA 1
ATOM 755 C C . GLN A 1 93 ? -7.553 -5.004 -5.731 1.00 90.00 93 GLN A C 1
ATOM 757 O O . GLN A 1 93 ? -6.450 -5.403 -5.351 1.00 90.00 93 GLN A O 1
ATOM 762 N N . LEU A 1 94 ? -8.578 -4.824 -4.905 1.00 90.00 94 LEU A N 1
ATOM 763 C CA . LEU A 1 94 ? -8.571 -5.232 -3.506 1.00 90.00 94 LEU A CA 1
ATOM 764 C C . LEU A 1 94 ? -9.159 -6.639 -3.374 1.00 90.00 94 LEU A C 1
ATOM 766 O O . LEU A 1 94 ? -9.925 -7.090 -4.229 1.00 90.00 94 LEU A O 1
ATOM 770 N N . PHE A 1 95 ? -8.840 -7.332 -2.282 1.00 93.25 95 PHE A N 1
ATOM 771 C CA . PHE A 1 95 ? -9.564 -8.554 -1.942 1.00 93.25 95 PHE A CA 1
ATOM 772 C C . PHE A 1 95 ? -11.066 -8.267 -1.751 1.00 93.25 95 PHE A C 1
ATOM 774 O O . PHE A 1 95 ? -11.431 -7.212 -1.214 1.00 93.25 95 PHE A O 1
ATOM 781 N N . PRO A 1 96 ? -11.956 -9.210 -2.121 1.00 94.25 96 PRO A N 1
ATOM 782 C CA . PRO A 1 96 ? -13.384 -9.070 -1.862 1.00 94.25 96 PRO A CA 1
ATOM 783 C C . PRO A 1 96 ? -13.671 -8.788 -0.381 1.00 94.25 96 PRO A C 1
ATOM 785 O O . PRO A 1 96 ? -13.202 -9.510 0.500 1.00 94.25 96 PRO A O 1
ATOM 788 N N . GLY A 1 97 ? -14.457 -7.744 -0.103 1.00 91.81 97 GLY A N 1
ATOM 789 C CA . GLY A 1 97 ? -14.858 -7.365 1.255 1.00 91.81 97 GLY A CA 1
ATOM 790 C C . GLY A 1 97 ? -13.944 -6.359 1.967 1.00 91.81 97 GLY A C 1
ATOM 791 O O . GLY A 1 97 ? -14.265 -5.970 3.097 1.00 91.81 97 GLY A O 1
ATOM 792 N N . VAL A 1 98 ? -12.816 -5.959 1.358 1.00 91.50 98 VAL A N 1
ATOM 793 C CA . VAL A 1 98 ? -11.897 -4.945 1.916 1.00 91.50 98 VAL A CA 1
ATOM 794 C C . VAL A 1 98 ? -12.508 -3.546 1.871 1.00 91.50 98 VAL A C 1
ATOM 796 O O . VAL A 1 98 ? -12.342 -2.789 2.825 1.00 91.50 98 VAL A O 1
ATOM 799 N N . GLU A 1 99 ? -13.240 -3.197 0.812 1.00 87.25 99 GLU A N 1
ATOM 800 C CA . GLU A 1 99 ? -13.874 -1.876 0.699 1.00 87.25 99 GLU A CA 1
ATOM 801 C C . GLU A 1 99 ? -14.846 -1.626 1.866 1.00 87.25 99 GLU A C 1
ATOM 803 O O . GLU A 1 99 ? -14.819 -0.568 2.497 1.00 87.25 99 GLU A O 1
ATOM 808 N N . GLU A 1 100 ? -15.636 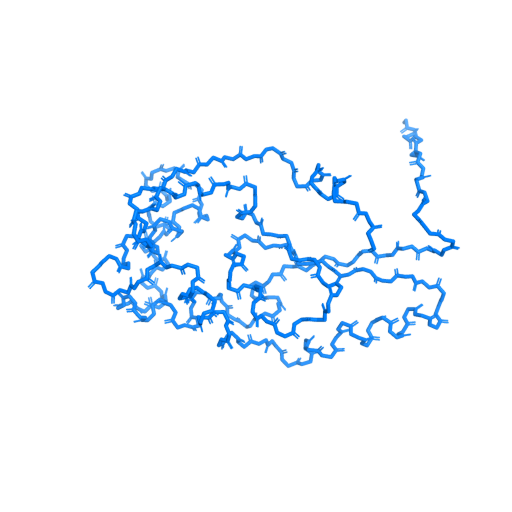-2.634 2.241 1.00 90.31 100 GLU A N 1
ATOM 809 C CA . GLU A 1 100 ? -16.612 -2.550 3.330 1.00 90.31 100 GLU A CA 1
ATOM 810 C C . GLU A 1 100 ? -16.012 -2.840 4.711 1.00 90.31 100 GLU A C 1
ATOM 812 O O . GLU A 1 100 ? -16.639 -2.556 5.734 1.00 90.31 100 GLU A O 1
ATOM 817 N N . TRP A 1 101 ? -14.816 -3.432 4.775 1.00 92.25 101 TRP A N 1
ATOM 818 C CA . TRP A 1 101 ? -14.165 -3.822 6.029 1.00 92.25 101 TRP A CA 1
ATOM 819 C C . TRP A 1 101 ? -13.988 -2.635 6.979 1.00 92.25 101 TRP A C 1
ATOM 821 O O . TRP A 1 101 ? -14.307 -2.736 8.164 1.00 92.25 101 TRP A O 1
ATOM 831 N N . PHE A 1 102 ? -13.517 -1.501 6.463 1.00 89.62 102 PHE A N 1
ATOM 832 C CA . PHE A 1 102 ? -13.178 -0.342 7.284 1.00 89.62 102 PHE A CA 1
ATOM 833 C C . PHE A 1 102 ? -14.401 0.260 7.990 1.00 89.62 102 PHE A C 1
ATOM 835 O O . PHE A 1 102 ? -14.345 0.514 9.193 1.00 89.62 102 PHE A O 1
ATOM 842 N N . GLU A 1 103 ? -15.511 0.461 7.273 1.00 90.62 103 GLU A N 1
ATOM 843 C CA . GLU A 1 103 ? -16.747 0.964 7.893 1.00 90.62 103 GLU A CA 1
ATOM 844 C C . GLU A 1 103 ? -17.367 -0.076 8.825 1.00 90.62 103 GLU A C 1
ATOM 846 O O . GLU A 1 103 ? -17.714 0.246 9.959 1.00 90.62 103 GLU A O 1
ATOM 851 N N . ARG A 1 104 ? -17.398 -1.352 8.419 1.00 94.31 104 ARG A N 1
ATOM 852 C CA . ARG A 1 104 ? -17.962 -2.432 9.241 1.00 94.31 104 ARG A CA 1
ATOM 853 C C . ARG A 1 104 ? -17.300 -2.526 10.618 1.00 94.31 104 ARG A C 1
ATOM 855 O O . ARG A 1 104 ? -17.980 -2.752 11.618 1.00 94.31 104 ARG A O 1
ATOM 862 N N . ILE A 1 105 ? -15.979 -2.357 10.686 1.00 94.69 105 ILE A N 1
ATOM 863 C CA . ILE A 1 105 ? -15.248 -2.377 11.959 1.00 94.69 105 ILE A CA 1
ATOM 864 C C . ILE A 1 105 ? -15.483 -1.099 12.774 1.00 94.69 105 ILE A C 1
ATOM 866 O O . ILE A 1 105 ? -15.615 -1.189 13.998 1.00 94.69 105 ILE A O 1
ATOM 870 N N . ARG A 1 106 ? -15.584 0.073 12.132 1.00 91.38 106 ARG A N 1
ATOM 871 C CA . ARG A 1 106 ? -15.941 1.322 12.826 1.00 91.38 106 ARG A CA 1
ATOM 872 C C . ARG A 1 106 ? -17.323 1.250 13.458 1.00 91.38 106 ARG A C 1
ATOM 874 O O . ARG A 1 106 ? -17.457 1.587 14.634 1.00 91.38 106 ARG A O 1
ATOM 881 N N . ASP A 1 107 ? -18.314 0.776 12.713 1.00 94.69 107 ASP A N 1
ATOM 882 C CA . ASP A 1 107 ? -19.687 0.640 13.195 1.00 94.69 107 ASP A CA 1
ATOM 883 C C . ASP A 1 107 ? -19.755 -0.315 14.386 1.00 94.69 107 ASP A C 1
ATOM 885 O O . ASP A 1 107 ? -20.287 0.034 15.441 1.00 94.69 107 ASP A O 1
ATOM 889 N N . TYR A 1 108 ? -19.100 -1.474 14.275 1.00 96.00 108 TYR A N 1
ATOM 890 C CA . TYR A 1 108 ? -19.021 -2.425 15.380 1.00 96.00 108 TYR A CA 1
ATOM 891 C C . TYR A 1 108 ? -18.379 -1.819 16.638 1.00 96.00 108 TYR A C 1
ATOM 893 O O . TYR A 1 108 ? -18.860 -2.031 17.751 1.00 96.00 108 TYR A O 1
ATOM 901 N N . ALA A 1 109 ? -17.294 -1.055 16.494 1.00 94.06 109 ALA A N 1
ATOM 902 C CA . ALA A 1 109 ? -16.600 -0.455 17.630 1.00 94.06 109 ALA A CA 1
ATOM 903 C C . ALA A 1 109 ? -17.369 0.708 18.268 1.00 94.06 109 ALA A C 1
ATOM 905 O O . ALA A 1 109 ? -17.311 0.886 19.492 1.00 94.06 109 ALA A O 1
ATOM 906 N N . LYS A 1 110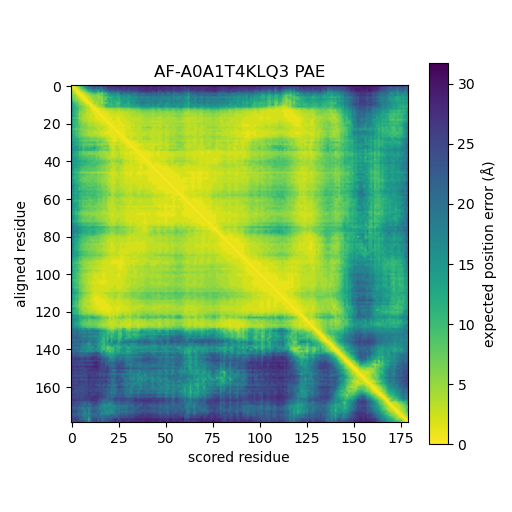 ? -18.130 1.463 17.469 1.00 93.12 110 LYS A N 1
ATOM 907 C CA . LYS A 1 110 ? -18.995 2.545 17.948 1.00 93.12 110 LYS A CA 1
ATOM 908 C C . LYS A 1 110 ? -19.999 2.031 18.979 1.00 93.12 110 LYS A C 1
ATOM 910 O O . LYS A 1 110 ? -20.116 2.637 20.047 1.00 93.12 110 LYS A O 1
ATOM 915 N N . ASP A 1 111 ? -20.617 0.880 18.718 1.00 94.56 111 ASP A N 1
ATOM 916 C CA . ASP A 1 111 ? -21.545 0.207 19.641 1.00 94.56 111 ASP A CA 1
ATOM 917 C C . ASP A 1 111 ? -20.868 -0.276 20.933 1.00 94.56 111 ASP A C 1
ATOM 919 O O . ASP A 1 111 ? -21.524 -0.503 21.951 1.00 94.56 111 ASP A O 1
ATOM 923 N N . LYS A 1 112 ? -19.539 -0.422 20.919 1.00 95.12 112 LYS A N 1
ATOM 924 C CA . LYS A 1 112 ? -18.722 -0.785 22.087 1.00 95.12 112 LYS A CA 1
ATOM 925 C C . LYS A 1 112 ? -18.103 0.420 22.792 1.00 95.12 112 LYS A C 1
ATOM 927 O O . LYS A 1 112 ? -17.367 0.240 23.759 1.00 95.12 112 LYS A O 1
ATOM 932 N N . GLY A 1 113 ? -18.378 1.641 22.331 1.00 94.06 113 GLY A N 1
ATOM 933 C CA . GLY A 1 113 ? -17.787 2.854 22.896 1.00 94.06 113 GLY A CA 1
ATOM 934 C C . GLY A 1 113 ? -16.280 2.981 22.643 1.00 94.06 113 GLY A C 1
ATOM 935 O O . GLY A 1 113 ? -15.601 3.653 23.416 1.00 94.06 113 GLY A O 1
ATOM 936 N N . VAL A 1 114 ? -15.765 2.360 21.578 1.00 92.94 114 VAL A N 1
ATOM 937 C CA . VAL A 1 114 ? -14.351 2.390 21.172 1.00 92.94 114 VAL A CA 1
ATOM 938 C C . VAL A 1 114 ? -14.202 3.190 19.879 1.00 92.94 114 VAL A C 1
ATOM 940 O O . VAL A 1 114 ? -15.049 3.116 18.991 1.00 92.94 114 VAL A O 1
ATOM 943 N N . ILE A 1 115 ? -13.122 3.958 19.768 1.00 88.88 115 ILE A N 1
ATOM 944 C CA . ILE A 1 115 ? -12.734 4.658 18.540 1.00 88.88 115 ILE A CA 1
ATOM 945 C C . ILE A 1 115 ? -11.746 3.767 17.785 1.00 88.88 115 ILE A C 1
ATOM 947 O O . ILE A 1 115 ? -10.742 3.346 18.359 1.00 88.88 115 ILE A O 1
ATOM 951 N N . ILE A 1 116 ? -12.023 3.484 16.511 1.00 88.94 116 ILE A N 1
ATOM 952 C CA . ILE A 1 116 ? -11.109 2.738 15.641 1.00 88.94 116 ILE A CA 1
ATOM 953 C C . ILE A 1 116 ? -10.407 3.701 14.700 1.00 88.94 116 ILE A C 1
ATOM 955 O O . ILE A 1 116 ? -11.049 4.502 14.023 1.00 88.94 116 ILE A O 1
ATOM 959 N N . GLU A 1 117 ? -9.093 3.553 14.619 1.00 84.88 117 GLU A N 1
ATOM 960 C CA . GLU A 1 117 ? -8.253 4.197 13.621 1.00 84.88 117 GLU A CA 1
ATOM 961 C C . GLU A 1 117 ? -7.622 3.120 12.746 1.00 84.88 117 GLU A C 1
ATOM 963 O O . GLU A 1 117 ? -7.092 2.127 13.247 1.00 84.88 117 GLU A O 1
ATOM 968 N N . HIS A 1 118 ? -7.679 3.309 11.434 1.00 84.19 118 HIS A N 1
ATOM 969 C CA . HIS A 1 118 ? -7.095 2.380 10.479 1.00 84.19 118 HIS A CA 1
ATOM 970 C C . HIS A 1 118 ? -5.838 2.998 9.874 1.00 84.19 118 HIS A C 1
ATOM 972 O O . HIS A 1 118 ? -5.819 4.182 9.530 1.00 84.19 118 HIS A O 1
ATOM 978 N N . TYR A 1 119 ? -4.805 2.180 9.710 1.00 82.25 119 TYR A N 1
ATOM 979 C CA . TYR A 1 119 ? -3.511 2.609 9.203 1.00 82.25 119 TYR A CA 1
ATOM 980 C C . TYR A 1 119 ? -2.987 1.605 8.190 1.00 82.25 119 TYR A C 1
ATOM 982 O O . TYR A 1 119 ? -2.881 0.426 8.508 1.00 82.25 119 TYR A O 1
ATOM 990 N N . ILE A 1 120 ? -2.613 2.056 6.996 1.00 82.88 120 ILE A N 1
ATOM 991 C CA . ILE A 1 120 ? -1.815 1.225 6.085 1.00 82.88 120 ILE A CA 1
ATOM 992 C C . ILE A 1 120 ? -0.346 1.529 6.357 1.00 82.88 120 ILE A C 1
ATOM 994 O O . ILE A 1 120 ? 0.047 2.692 6.361 1.00 82.88 120 ILE A O 1
ATOM 998 N N . ILE A 1 121 ? 0.456 0.495 6.576 1.00 82.00 121 ILE A N 1
ATOM 999 C CA . ILE A 1 121 ? 1.907 0.554 6.721 1.00 82.00 121 ILE A CA 1
ATOM 1000 C C . ILE A 1 121 ? 2.499 -0.336 5.631 1.00 82.00 121 ILE A C 1
ATOM 1002 O O . ILE A 1 121 ? 2.479 -1.551 5.760 1.00 82.00 121 ILE A O 1
ATOM 1006 N N . SER A 1 122 ? 3.015 0.262 4.558 1.00 81.75 122 SER A N 1
ATOM 1007 C CA . SER A 1 122 ? 3.490 -0.482 3.378 1.00 81.75 122 SER A CA 1
ATOM 1008 C C . SER A 1 122 ? 4.889 -0.042 2.959 1.00 81.75 122 SER A C 1
ATOM 1010 O O . SER A 1 122 ? 5.251 1.115 3.145 1.00 81.75 122 SER A O 1
ATOM 1012 N N . SER A 1 123 ? 5.696 -0.917 2.358 1.00 75.50 123 SER A N 1
ATOM 1013 C CA . SER A 1 123 ? 6.950 -0.510 1.701 1.00 75.50 123 SER A CA 1
ATOM 1014 C C . SER A 1 123 ? 6.769 -0.002 0.261 1.00 75.50 123 SER A C 1
ATOM 1016 O O . SER A 1 123 ? 7.745 0.391 -0.379 1.00 75.50 123 SER A O 1
ATOM 1018 N N . GLY A 1 124 ? 5.532 0.022 -0.240 1.00 71.81 124 GLY A N 1
ATOM 1019 C CA . GLY A 1 124 ? 5.180 0.403 -1.605 1.00 71.81 124 GLY A CA 1
ATOM 1020 C C . GLY A 1 124 ? 5.167 1.908 -1.895 1.00 71.81 124 GLY A C 1
ATOM 1021 O O . GLY A 1 124 ? 5.509 2.758 -1.065 1.00 71.81 124 GLY A O 1
ATOM 1022 N N . LEU A 1 125 ? 4.740 2.250 -3.114 1.00 78.06 125 LEU A N 1
ATOM 1023 C CA . LEU A 1 125 ? 4.693 3.626 -3.612 1.00 78.06 125 LEU A CA 1
ATOM 1024 C C . LEU A 1 125 ? 3.415 4.335 -3.142 1.00 78.06 125 LEU A C 1
ATOM 1026 O O . LEU A 1 125 ? 2.302 3.907 -3.451 1.00 78.06 125 LEU A O 1
ATOM 1030 N N . LYS A 1 126 ? 3.566 5.464 -2.433 1.00 76.75 126 LYS A N 1
ATOM 1031 C CA . LYS A 1 126 ? 2.435 6.238 -1.879 1.00 76.75 126 LYS A CA 1
ATOM 1032 C C . LYS A 1 126 ? 1.433 6.626 -2.962 1.00 76.75 126 LYS A C 1
ATOM 1034 O O . LYS A 1 126 ? 0.231 6.532 -2.744 1.00 76.75 126 LYS A O 1
ATOM 1039 N N . GLU A 1 127 ? 1.930 7.070 -4.111 1.00 79.31 127 GLU A N 1
ATOM 1040 C CA . GLU A 1 127 ? 1.116 7.506 -5.242 1.00 79.31 127 GLU A CA 1
ATOM 1041 C C . GLU A 1 127 ? 0.238 6.386 -5.812 1.00 79.31 127 GLU A C 1
ATOM 1043 O O . GLU A 1 127 ? -0.819 6.691 -6.349 1.00 79.31 127 GLU A O 1
ATOM 1048 N N . MET A 1 128 ? 0.635 5.117 -5.673 1.00 81.12 128 MET A N 1
ATOM 1049 C CA . MET A 1 128 ? -0.188 3.981 -6.097 1.00 81.12 128 MET A CA 1
ATOM 1050 C C . MET A 1 128 ? -1.270 3.650 -5.059 1.00 81.12 128 MET A C 1
ATOM 1052 O O . MET A 1 128 ? -2.412 3.400 -5.425 1.00 81.12 128 MET A O 1
ATOM 1056 N N . ILE A 1 129 ? -0.942 3.708 -3.764 1.00 77.88 129 ILE A N 1
ATOM 1057 C CA . ILE A 1 129 ? -1.900 3.432 -2.677 1.00 77.88 129 ILE A CA 1
ATOM 1058 C C . ILE A 1 129 ? -2.928 4.567 -2.528 1.00 77.88 129 ILE A C 1
ATOM 1060 O O . ILE A 1 129 ? -4.093 4.325 -2.229 1.00 77.88 129 ILE A O 1
ATOM 1064 N N . GLY A 1 130 ? -2.519 5.820 -2.737 1.00 68.75 130 GLY A N 1
ATOM 1065 C CA . GLY A 1 130 ? -3.356 6.999 -2.488 1.00 68.75 130 GLY A CA 1
ATOM 1066 C C . GLY A 1 130 ? -4.589 7.138 -3.389 1.00 68.75 130 GLY A C 1
ATOM 1067 O O . GLY A 1 130 ? -5.476 7.912 -3.050 1.00 68.75 130 GLY A O 1
ATOM 1068 N N . GLU A 1 131 ? -4.656 6.406 -4.504 1.00 65.88 131 GLU A N 1
ATOM 1069 C CA . GLU A 1 131 ? -5.793 6.433 -5.442 1.00 65.88 131 GLU A CA 1
ATOM 1070 C C . GLU A 1 131 ? -6.857 5.374 -5.153 1.00 65.88 131 GLU A C 1
ATOM 1072 O O . GLU A 1 131 ? -7.904 5.340 -5.803 1.00 65.88 131 GLU A O 1
ATOM 1077 N N . LEU A 1 132 ? -6.612 4.495 -4.186 1.00 63.50 132 LEU A N 1
ATOM 1078 C CA . LEU A 1 132 ? -7.636 3.564 -3.742 1.00 63.50 132 LEU A CA 1
ATOM 1079 C C . LEU A 1 132 ? -8.782 4.359 -3.120 1.00 63.50 132 LEU A C 1
ATOM 1081 O O . LEU A 1 132 ? -8.555 5.332 -2.397 1.00 63.50 132 LEU A O 1
ATOM 1085 N N . LYS A 1 133 ? -10.020 3.922 -3.372 1.00 61.28 133 LYS A N 1
ATOM 1086 C CA . LYS A 1 133 ? -11.241 4.485 -2.774 1.00 61.28 133 LYS A CA 1
ATOM 1087 C C . LYS A 1 133 ? -11.330 4.126 -1.290 1.00 61.28 133 LYS A C 1
ATOM 1089 O O . LYS A 1 133 ? -12.238 3.428 -0.848 1.00 61.28 133 LYS A O 1
ATOM 1094 N N . LEU A 1 134 ? -10.347 4.563 -0.521 1.00 62.62 134 LEU A N 1
ATOM 1095 C CA . LEU A 1 134 ? -10.265 4.323 0.902 1.00 62.62 134 LEU A CA 1
ATOM 1096 C C . LEU A 1 134 ? -10.989 5.459 1.628 1.00 62.62 134 LEU A C 1
ATOM 1098 O O . LEU A 1 134 ? -10.972 6.605 1.170 1.00 62.62 134 LEU A O 1
ATOM 1102 N N . PRO A 1 135 ? -11.671 5.157 2.742 1.00 56.50 135 PRO A N 1
ATOM 1103 C CA . PRO A 1 135 ? -12.419 6.164 3.472 1.00 56.50 135 PRO A CA 1
ATOM 1104 C C . PRO A 1 135 ? -11.495 7.305 3.944 1.00 56.50 135 PRO A C 1
ATOM 1106 O O . PRO A 1 135 ? -10.332 7.045 4.260 1.00 56.50 135 PRO A O 1
ATOM 1109 N N . PRO A 1 136 ? -12.001 8.551 4.066 1.00 49.12 136 PRO A N 1
ATOM 1110 C CA . PRO A 1 136 ? -11.192 9.758 4.305 1.00 49.12 136 PRO A CA 1
ATOM 1111 C C . PRO A 1 136 ? -10.283 9.736 5.545 1.00 49.12 136 PRO A C 1
ATOM 1113 O O . PRO A 1 136 ? -9.390 10.566 5.661 1.00 49.12 136 PRO A O 1
ATOM 1116 N N . LEU A 1 137 ? -10.523 8.814 6.482 1.00 49.03 137 LEU A N 1
ATOM 1117 C CA . LEU A 1 137 ? -9.811 8.687 7.758 1.00 49.03 137 LEU A CA 1
ATOM 1118 C C . LEU A 1 137 ? -8.700 7.626 7.740 1.00 49.03 137 LEU A C 1
ATOM 1120 O O . LEU A 1 137 ? -8.137 7.309 8.788 1.00 49.03 137 LEU A O 1
ATOM 1124 N N . LEU A 1 138 ? -8.403 7.033 6.582 1.00 54.44 138 LEU A N 1
ATOM 1125 C CA . LEU A 1 138 ? -7.320 6.068 6.462 1.00 54.44 138 LEU A CA 1
ATOM 1126 C C . LEU A 1 138 ? -5.993 6.783 6.199 1.00 54.44 138 LEU A C 1
ATOM 1128 O O . LEU A 1 138 ? -5.749 7.300 5.110 1.00 54.44 138 LEU A O 1
ATOM 1132 N N . ASN A 1 139 ? -5.098 6.749 7.183 1.00 57.38 139 ASN A N 1
ATOM 1133 C CA . ASN A 1 139 ? -3.744 7.250 7.002 1.00 57.38 139 ASN A CA 1
ATOM 1134 C C . ASN A 1 139 ? -2.866 6.142 6.401 1.00 57.38 139 ASN A C 1
ATOM 1136 O O . ASN A 1 139 ? -2.583 5.130 7.048 1.00 57.38 139 ASN A O 1
ATOM 1140 N N . ALA A 1 140 ? -2.437 6.326 5.150 1.00 55.19 140 ALA A N 1
ATOM 1141 C CA . ALA A 1 140 ? -1.464 5.455 4.499 1.00 55.19 140 ALA A CA 1
ATOM 1142 C C . ALA A 1 140 ? -0.037 5.973 4.736 1.00 55.19 140 ALA A C 1
ATOM 1144 O O . ALA A 1 140 ? 0.380 7.003 4.196 1.00 55.19 140 ALA A O 1
ATOM 1145 N N . TYR A 1 141 ? 0.724 5.228 5.530 1.00 59.06 141 TYR A N 1
ATOM 1146 C CA . TYR A 1 141 ? 2.138 5.445 5.792 1.00 59.06 141 TYR A CA 1
ATOM 1147 C C . TYR A 1 141 ? 2.957 4.456 4.971 1.00 59.06 141 TYR A C 1
ATOM 1149 O O . TYR A 1 141 ? 2.978 3.257 5.228 1.00 59.06 141 TYR A O 1
ATOM 1157 N N . THR A 1 142 ? 3.658 4.962 3.966 1.00 53.38 142 THR A N 1
ATOM 1158 C CA . THR A 1 142 ? 4.561 4.147 3.154 1.00 53.38 142 THR A CA 1
ATOM 1159 C C . THR A 1 142 ? 6.015 4.309 3.591 1.00 53.38 142 THR A C 1
ATOM 1161 O O . THR A 1 142 ? 6.404 5.396 4.023 1.00 53.38 142 THR A O 1
ATOM 1164 N N . GLN A 1 143 ? 6.866 3.287 3.432 1.00 49.19 143 GLN A N 1
ATOM 1165 C CA . GLN A 1 143 ? 8.319 3.448 3.583 1.00 49.19 143 GLN A CA 1
ATOM 1166 C C . GLN A 1 143 ? 8.862 4.513 2.629 1.00 49.19 143 GLN A C 1
ATOM 1168 O O . GLN A 1 143 ? 9.845 5.150 2.973 1.00 49.19 143 GLN A O 1
ATOM 1173 N N . ALA A 1 144 ? 8.198 4.808 1.506 1.00 44.25 144 ALA A N 1
ATOM 1174 C CA . ALA A 1 144 ? 8.543 5.940 0.643 1.00 44.25 144 ALA A CA 1
ATOM 1175 C C . ALA A 1 144 ? 8.378 7.335 1.310 1.00 44.25 144 ALA A C 1
ATOM 1177 O O . ALA A 1 144 ? 8.823 8.331 0.748 1.00 44.25 144 ALA A O 1
ATOM 1178 N N . HIS A 1 145 ? 7.782 7.447 2.509 1.00 38.91 145 HIS A N 1
ATOM 1179 C CA . HIS A 1 145 ? 7.945 8.643 3.361 1.00 38.91 145 HIS A CA 1
ATOM 1180 C C . HIS A 1 145 ? 9.261 8.637 4.152 1.00 38.91 145 HIS A C 1
ATOM 1182 O O . HIS A 1 145 ? 9.842 9.692 4.404 1.00 38.91 145 HIS A O 1
ATOM 1188 N N . PHE A 1 146 ? 9.741 7.453 4.533 1.00 33.41 146 PHE A N 1
ATOM 1189 C CA . PHE A 1 146 ? 10.957 7.243 5.324 1.00 33.41 146 PHE A CA 1
ATOM 1190 C C . PHE A 1 146 ? 12.200 7.055 4.465 1.00 33.41 146 PHE A C 1
ATOM 1192 O O . PHE A 1 146 ? 13.313 7.175 4.960 1.00 33.41 146 PHE A O 1
ATOM 1199 N N . ILE A 1 147 ? 12.017 6.833 3.174 1.00 36.34 147 ILE A N 1
ATOM 1200 C CA . ILE A 1 147 ? 13.018 6.979 2.143 1.00 36.34 147 ILE A CA 1
ATOM 1201 C C . ILE A 1 147 ? 12.548 8.153 1.300 1.00 36.34 147 ILE A C 1
ATOM 1203 O O . ILE A 1 147 ? 11.718 7.985 0.411 1.00 36.34 147 ILE A O 1
ATOM 1207 N N . THR A 1 148 ? 13.042 9.361 1.578 1.00 35.03 148 THR A N 1
ATOM 1208 C CA . THR A 1 148 ? 12.874 10.445 0.612 1.00 35.03 148 THR A CA 1
ATOM 1209 C C . THR A 1 148 ? 13.674 10.053 -0.620 1.00 35.03 148 THR A C 1
ATOM 1211 O O . THR A 1 148 ? 14.893 10.206 -0.658 1.00 35.03 148 THR A O 1
ATOM 1214 N N . MET A 1 149 ? 12.970 9.494 -1.601 1.00 40.53 149 MET A N 1
ATOM 1215 C CA . MET A 1 149 ? 13.370 9.464 -2.997 1.00 40.53 149 MET A CA 1
ATOM 1216 C C . MET A 1 149 ? 13.303 10.906 -3.491 1.00 40.53 149 MET A C 1
ATOM 1218 O O . MET A 1 149 ? 12.301 11.354 -4.057 1.00 40.53 149 MET A O 1
ATOM 1222 N N . THR A 1 150 ? 14.343 11.685 -3.203 1.00 37.72 150 THR A N 1
ATOM 1223 C CA . THR A 1 150 ? 14.464 13.035 -3.739 1.00 37.72 150 THR A CA 1
ATOM 1224 C C . THR A 1 150 ? 14.832 12.881 -5.202 1.00 37.72 150 THR A C 1
ATOM 1226 O O . THR A 1 150 ? 15.995 12.742 -5.577 1.00 37.72 150 THR A O 1
ATOM 1229 N N . GLY A 1 151 ? 13.799 12.828 -6.033 1.00 43.16 151 GLY A N 1
ATOM 1230 C CA . GLY A 1 151 ? 13.962 12.939 -7.462 1.00 43.16 151 GLY A CA 1
ATOM 1231 C C . GLY A 1 151 ? 14.309 14.374 -7.828 1.00 43.16 151 GLY A C 1
ATOM 1232 O O . GLY A 1 151 ? 13.553 15.281 -7.477 1.00 43.16 151 GLY A O 1
ATOM 1233 N N . MET A 1 152 ? 15.410 14.616 -8.538 1.00 42.72 152 MET A N 1
ATOM 1234 C CA . MET A 1 152 ? 15.525 15.872 -9.281 1.00 42.72 152 MET A CA 1
ATOM 1235 C C . MET A 1 152 ? 14.635 15.748 -10.510 1.00 42.72 152 MET A C 1
ATOM 1237 O O . MET A 1 152 ? 14.932 14.992 -11.434 1.00 42.72 152 MET A O 1
ATOM 1241 N N . TRP A 1 153 ? 13.520 16.471 -10.499 1.00 44.53 153 TRP A N 1
ATOM 1242 C CA . TRP A 1 153 ? 12.587 16.525 -11.616 1.00 44.53 153 TRP A CA 1
ATOM 1243 C C . TRP A 1 153 ? 12.894 17.755 -12.466 1.00 44.53 153 TRP A C 1
ATOM 1245 O O . TRP A 1 153 ? 12.880 18.875 -11.957 1.00 44.53 153 TRP A O 1
ATOM 1255 N N . LEU A 1 154 ? 13.142 17.561 -13.760 1.00 38.06 154 LEU A N 1
ATOM 1256 C CA . LEU A 1 154 ? 13.298 18.650 -14.725 1.00 38.06 154 LEU A CA 1
ATOM 1257 C C . LEU A 1 154 ? 12.224 18.487 -15.803 1.00 38.06 154 LEU A C 1
ATOM 1259 O O . LEU A 1 154 ? 12.156 17.445 -16.452 1.00 38.06 154 LEU A O 1
ATOM 1263 N N . ASN A 1 155 ? 11.367 19.497 -15.975 1.00 51.19 155 ASN A N 1
ATOM 1264 C CA . ASN A 1 155 ? 10.242 19.477 -16.925 1.00 51.19 155 ASN A CA 1
ATOM 1265 C C . ASN A 1 155 ? 9.285 18.278 -16.750 1.00 51.19 155 ASN A C 1
ATOM 1267 O O . ASN A 1 155 ? 8.767 17.740 -17.722 1.00 51.19 155 ASN A O 1
ATOM 1271 N N . GLY A 1 156 ? 9.064 17.835 -15.507 1.00 48.06 156 GLY A N 1
ATOM 1272 C CA . GLY A 1 156 ? 8.162 16.717 -15.201 1.00 48.06 156 GLY A CA 1
ATOM 1273 C C . GLY A 1 156 ? 8.754 15.320 -15.421 1.00 48.06 156 GLY A C 1
ATOM 1274 O O . GLY A 1 156 ? 8.049 14.340 -15.203 1.00 48.06 156 GLY A O 1
ATOM 1275 N N . LEU A 1 157 ? 10.034 15.214 -15.790 1.00 43.28 157 LEU A N 1
ATOM 1276 C CA . LEU A 1 157 ? 10.765 13.951 -15.929 1.00 43.28 157 LEU A CA 1
ATOM 1277 C C . LEU A 1 157 ? 11.769 13.780 -14.784 1.00 43.28 157 LEU A C 1
ATOM 1279 O O . LEU A 1 157 ? 12.465 14.733 -14.423 1.00 43.28 157 LEU A O 1
ATOM 1283 N N . LEU A 1 158 ? 11.858 12.570 -14.228 1.00 49.72 158 LEU A N 1
ATOM 1284 C CA . LEU A 1 158 ? 12.830 12.222 -13.192 1.00 49.72 158 LEU A CA 1
ATOM 1285 C C . LEU A 1 158 ? 14.229 12.116 -13.820 1.00 49.72 158 LEU A C 1
ATOM 1287 O O . LEU A 1 158 ? 14.424 11.333 -14.74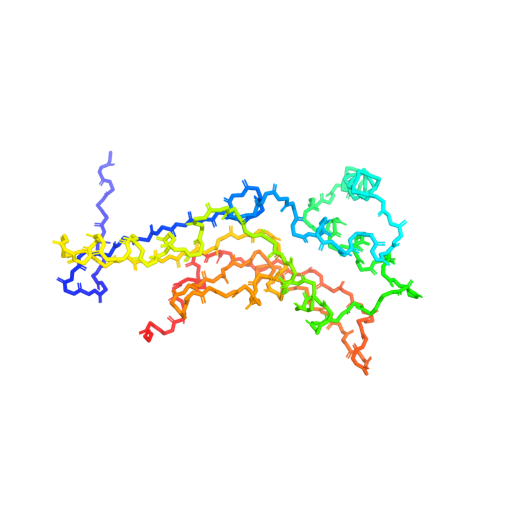4 1.00 49.72 158 LEU A O 1
ATOM 1291 N N . LYS A 1 159 ? 15.190 12.933 -13.367 1.00 48.91 159 LYS A N 1
ATOM 1292 C CA . LYS A 1 159 ? 16.563 12.998 -13.914 1.00 48.91 159 LYS A CA 1
ATOM 1293 C C . LYS A 1 159 ? 17.607 12.301 -13.054 1.00 48.91 159 LYS A C 1
ATOM 1295 O O . LYS A 1 159 ? 18.587 11.792 -13.581 1.00 48.91 159 LYS A O 1
ATOM 1300 N N . SER A 1 160 ? 17.427 12.313 -11.743 1.00 43.69 160 SER A N 1
ATOM 1301 C CA . SER A 1 160 ? 18.277 11.584 -10.809 1.00 43.69 160 SER A CA 1
ATOM 1302 C C . SER A 1 160 ? 17.466 11.224 -9.580 1.00 43.69 160 SER A C 1
ATOM 1304 O O . SER A 1 160 ? 16.549 11.957 -9.200 1.00 43.69 160 SER A O 1
ATOM 1306 N N . LEU A 1 161 ? 17.797 10.084 -8.981 1.00 44.00 161 LEU A N 1
ATOM 1307 C CA . LEU A 1 161 ? 17.140 9.569 -7.796 1.00 44.00 161 LEU A CA 1
ATOM 1308 C C . LEU A 1 161 ? 18.140 9.541 -6.640 1.00 44.00 161 LEU A C 1
ATOM 1310 O O . LEU A 1 161 ? 19.082 8.753 -6.650 1.00 44.00 161 LEU A O 1
ATOM 1314 N N . ILE A 1 162 ? 17.929 10.398 -5.644 1.00 45.09 162 ILE A N 1
ATOM 1315 C CA . ILE A 1 162 ? 18.684 10.363 -4.391 1.00 45.09 162 ILE A CA 1
ATOM 1316 C C . ILE A 1 162 ? 17.825 9.642 -3.358 1.00 45.09 162 ILE A C 1
ATOM 1318 O O . ILE A 1 162 ? 16.728 10.090 -3.036 1.00 45.09 162 ILE A O 1
ATOM 1322 N N . ILE A 1 163 ? 18.333 8.529 -2.841 1.00 47.53 163 ILE A N 1
ATOM 1323 C CA . ILE A 1 163 ? 17.692 7.730 -1.798 1.00 47.53 163 ILE A CA 1
ATOM 1324 C C . ILE A 1 163 ? 18.258 8.182 -0.447 1.00 47.53 163 ILE A C 1
ATOM 1326 O O . ILE A 1 163 ? 19.431 7.963 -0.153 1.00 47.53 163 ILE A O 1
ATOM 1330 N N . GLN A 1 164 ? 17.440 8.841 0.377 1.00 39.66 164 GLN A N 1
ATOM 1331 C CA . GLN A 1 164 ? 17.803 9.230 1.745 1.00 39.66 164 GLN A CA 1
ATOM 1332 C C . GLN A 1 164 ? 16.874 8.562 2.752 1.00 39.66 164 GLN A C 1
ATOM 1334 O O . GLN A 1 164 ? 15.667 8.784 2.717 1.00 39.66 164 GLN A O 1
ATOM 1339 N N . THR A 1 165 ? 17.427 7.800 3.694 1.00 39.22 165 THR A N 1
ATOM 1340 C CA . THR A 1 165 ? 16.664 7.207 4.801 1.00 39.22 165 THR A CA 1
ATOM 1341 C C . THR A 1 165 ? 16.455 8.231 5.924 1.00 39.22 165 THR A C 1
ATOM 1343 O O . THR A 1 165 ? 17.404 8.614 6.614 1.00 39.22 165 THR A O 1
ATOM 1346 N N . LYS A 1 166 ? 15.217 8.668 6.158 1.00 41.69 166 LYS A N 1
ATOM 1347 C CA . LYS A 1 166 ? 14.797 9.388 7.365 1.00 41.69 166 LYS A CA 1
ATOM 1348 C C . LYS A 1 166 ? 14.545 8.418 8.520 1.00 41.69 166 LYS A C 1
ATOM 1350 O O . LYS A 1 166 ? 13.956 7.351 8.378 1.00 41.69 166 LYS A O 1
ATOM 1355 N N . ARG A 1 167 ? 14.979 8.820 9.714 1.00 39.59 167 ARG A N 1
ATOM 1356 C CA . ARG A 1 167 ? 14.897 8.020 10.940 1.00 39.59 167 ARG A CA 1
ATOM 1357 C C . ARG A 1 167 ? 13.475 8.048 11.533 1.00 39.59 167 ARG A C 1
ATOM 1359 O O . ARG A 1 167 ? 12.994 9.106 11.919 1.00 39.59 167 ARG A O 1
ATOM 1366 N N . SER A 1 168 ? 12.911 6.853 11.746 1.00 41.75 168 SER A N 1
ATOM 1367 C CA . SER A 1 168 ? 11.788 6.499 12.644 1.00 41.75 168 SER A CA 1
ATOM 1368 C C . SER A 1 168 ? 10.346 6.810 12.199 1.00 41.75 168 SER A C 1
ATOM 1370 O O . SER A 1 168 ? 9.849 7.927 12.382 1.00 41.75 168 SER A O 1
ATOM 1372 N N . LEU A 1 169 ? 9.647 5.728 11.810 1.00 42.34 169 LEU A N 1
ATOM 1373 C CA . LEU A 1 169 ? 8.195 5.599 11.578 1.00 42.34 169 LEU A CA 1
ATOM 1374 C C . LEU A 1 169 ? 7.337 6.262 12.670 1.00 42.34 169 LEU A C 1
ATOM 1376 O O . LEU A 1 169 ? 6.375 6.979 12.413 1.00 42.34 169 LEU A O 1
ATOM 1380 N N . PHE A 1 170 ? 7.748 6.074 13.924 1.00 39.59 170 PHE A N 1
ATOM 1381 C CA . PHE A 1 170 ? 7.021 6.536 15.106 1.00 39.59 170 PHE A CA 1
ATOM 1382 C C . PHE A 1 170 ? 7.181 8.029 15.396 1.00 39.59 170 PHE A C 1
ATOM 1384 O O . PHE A 1 170 ? 6.480 8.564 16.255 1.00 39.59 170 PHE A O 1
ATOM 1391 N N . SER A 1 171 ? 8.146 8.713 14.779 1.00 39.19 171 SER A N 1
ATOM 1392 C CA . SER A 1 171 ? 8.341 10.147 15.011 1.00 39.19 171 SER A CA 1
ATOM 1393 C C . SER A 1 171 ? 7.414 11.008 14.153 1.00 39.19 171 SER A C 1
ATOM 1395 O O . SER A 1 171 ? 6.988 12.056 14.625 1.00 39.19 171 SER A O 1
ATOM 1397 N N . GLU A 1 172 ? 7.046 10.547 12.954 1.00 43.53 172 GLU A N 1
ATOM 1398 C CA . GLU A 1 172 ? 6.111 11.241 12.055 1.00 43.53 172 GLU A CA 1
ATOM 1399 C C . GLU A 1 172 ? 4.647 10.942 12.407 1.00 43.53 172 GLU A C 1
ATOM 1401 O O . GLU A 1 172 ? 3.855 11.877 12.464 1.00 43.53 172 GLU A O 1
ATOM 1406 N N . LEU A 1 173 ? 4.326 9.713 12.849 1.00 44.06 173 LEU A N 1
ATOM 1407 C CA . LEU A 1 173 ? 3.042 9.382 13.504 1.00 44.06 173 LEU A CA 1
ATOM 1408 C C . LEU A 1 173 ? 2.707 10.294 14.702 1.00 44.06 173 LEU A C 1
ATOM 1410 O O . LEU A 1 173 ? 1.564 10.365 15.132 1.00 44.06 173 LEU A O 1
ATOM 1414 N N . ARG A 1 174 ? 3.712 10.964 15.285 1.00 41.62 174 ARG A N 1
ATOM 1415 C CA . ARG A 1 174 ? 3.563 11.868 16.436 1.00 41.62 174 ARG A CA 1
ATOM 1416 C C . ARG A 1 174 ? 3.536 13.357 16.074 1.00 41.62 174 ARG A C 1
ATOM 1418 O O . ARG A 1 174 ? 3.359 14.161 16.987 1.00 41.62 174 ARG A O 1
ATOM 1425 N N . LYS A 1 175 ? 3.782 13.731 14.811 1.00 38.16 175 LYS A N 1
ATOM 1426 C CA . LYS A 1 175 ? 4.008 15.127 14.382 1.00 38.16 175 LYS A CA 1
ATOM 1427 C C . LYS A 1 175 ? 2.873 15.743 13.567 1.00 38.16 175 LYS A C 1
ATOM 1429 O O . LYS A 1 175 ? 2.819 16.966 13.500 1.00 38.16 175 LYS A O 1
ATOM 1434 N N . GLU A 1 176 ? 1.996 14.944 12.969 1.00 35.66 176 GLU A N 1
ATOM 1435 C CA . GLU A 1 176 ? 0.784 15.469 12.331 1.00 35.66 176 GLU A CA 1
ATOM 1436 C C . GLU A 1 176 ? -0.164 16.007 13.422 1.00 35.66 176 GLU A C 1
ATOM 1438 O O . GLU A 1 176 ? -0.411 15.300 14.408 1.00 35.66 176 GLU A O 1
ATOM 1443 N N . PRO A 1 177 ? -0.663 17.256 13.319 1.00 30.67 177 PRO A N 1
ATOM 1444 C CA . PRO A 1 177 ? -1.707 17.735 14.209 1.00 30.67 177 PRO A CA 1
ATOM 1445 C C . PRO A 1 177 ? -2.940 16.860 13.990 1.00 30.67 177 PRO A C 1
ATOM 1447 O O . PRO A 1 177 ? -3.441 16.732 12.879 1.00 30.67 177 PRO A O 1
ATOM 1450 N N . TRP A 1 178 ? -3.379 16.218 15.064 1.00 39.62 178 TRP A N 1
ATOM 1451 C CA . TRP A 1 178 ? -4.551 15.358 15.101 1.00 39.62 178 TRP A CA 1
ATOM 1452 C C . TRP A 1 178 ? -5.806 16.216 14.848 1.00 39.62 178 TRP A C 1
ATOM 1454 O O . TRP A 1 178 ? -6.343 16.782 15.798 1.00 39.62 178 TRP A O 1
ATOM 1464 N N . ILE A 1 179 ? -6.193 16.398 13.577 1.00 33.19 179 ILE A N 1
ATOM 1465 C CA . ILE A 1 179 ? -7.457 17.039 13.158 1.00 33.19 179 ILE A CA 1
ATOM 1466 C C . ILE A 1 179 ? -8.571 15.995 13.175 1.00 33.19 179 ILE A C 1
ATOM 1468 O O . ILE A 1 179 ? -8.322 14.873 12.675 1.00 33.19 179 ILE A O 1
#

Sequence (179 aa):
MNKQYERKVKENKPVVAICYDFDKTLTPDDMQAQGFIQSVGYDVNSFWEKSNGLAEHNEMDQNLAYMYTMLHESEGKVLFTKKSLRDYGSKIQLFPGVEEWFERIRDYAKDKGVIIEHYIISSGLKEMIGELKLPPLLNAYTQAHFITMTGMWLNGLLKSLIIQTKRSLFSELRKEPWI

InterPro domains:
  IPR023214 HAD superfamily [G3DSA:3.40.50.1000] (2-134)
  IPR036412 HAD-like superfamily [SSF56784] (7-131)